Protein AF-A0A7G6ZD72-F1 (afdb_monomer_lite)

Secondary structure (DSSP, 8-state):
--------------------------------GGG--EEEE-SSTTEEEEE-TTTS----TTSPP---TT--HHHHHHHHHHHHTS-HHHHHHHHHHHHHHHHTT-EEEEEEEETTEEEEEEEEEEEETTEEEEEETT-SS-EEEGGGSEEEEEEESSS-HHHHHHHHHHHHTTSPPEES---TTPPBP-SSS----B--EEEEEE----SS---EEEEEEEEEEETTTTEEEEEEE--GGGTT---EEEEEEHHHHHHHEEEETTPPTTSSBHHHHHT--SSHHHHHHHHTT-

Sequence (294 aa):
MTTDNLLHPRIADGTFTDKPQSAPEAELTAASAEDVFVARKGYKNGHHNIHSEQTYPSIVPGERMIIHVGGAPHVNTRIGAAIRLYTEDEKDDARRVLDTIASENGKVTVLVDRINQVEAIEGTASVVGGKTVLFLKGSKTRYYPTEKLKLLGAVSGYGKQDQLAADFQSKAAVVPVTVPATFDGIPEYDDEAGPVDTIAAAYLIDGPDFGNGREPGCMFFATDVQSDSDIVNGYFWAPDDAGLLTSETGSFYMKELERKSGRLRDFAPNSLTFNQSWHLPSDRAAGYRQALGK

Foldseek 3Di:
DDDDDDDDDDDDDDDDDDDDDDDDPPPLPDDDPQRQFAWDDDPDAQKTWTDGCLQPNDDDPPDDDDDDPQGQQASLLLLLQLLVLQDPVQQVVQVVVLVVQQPVQFWKWFWFDDRSTIMIGTFGWHQDPNFTWGHGVVGPPDIHRCVPTSTRHMDTDPPCRRVVSVVSRVSSSLAFRFDQDDCPQAAADDPVVDDQFWFRWKKFFQDDCPDPDGQRQKMWGFRHAHVVQQKTWTKIGAAPVSPPDHIDGDIDRSVNCNNTITIRPQQDTRPDTRVVLVVQHSPRSSSNCVRNVD

pLDDT: mean 78.83, std 20.72, range [26.38, 98.0]

Radius of gyration: 23.64 Å; chains: 1; bounding box: 53×69×79 Å

Structure (mmCIF, N/CA/C/O backbone):
data_AF-A0A7G6ZD72-F1
#
_entry.id   AF-A0A7G6ZD72-F1
#
loop_
_atom_site.group_PDB
_atom_site.id
_atom_site.type_symbol
_atom_site.label_atom_id
_atom_site.label_alt_id
_atom_site.label_comp_id
_atom_site.label_asym_id
_atom_site.label_entity_id
_atom_site.label_seq_id
_atom_site.pdbx_PDB_ins_code
_atom_site.Cartn_x
_atom_site.Cartn_y
_atom_site.Cartn_z
_atom_site.occupancy
_atom_site.B_iso_or_equiv
_atom_site.auth_seq_id
_atom_site.auth_comp_id
_atom_site.auth_asym_id
_atom_site.auth_atom_id
_atom_site.pdbx_PDB_model_num
ATOM 1 N N . MET A 1 1 ? 3.757 -52.750 -35.415 1.00 34.50 1 MET A N 1
ATOM 2 C CA . MET A 1 1 ? 3.890 -52.193 -34.056 1.00 34.50 1 MET A CA 1
ATOM 3 C C . MET A 1 1 ? 4.018 -50.682 -34.194 1.00 34.50 1 MET A C 1
ATOM 5 O O . MET A 1 1 ? 4.950 -50.251 -34.853 1.00 34.50 1 MET A O 1
ATOM 9 N N . THR A 1 2 ? 3.017 -49.965 -33.662 1.00 31.75 2 THR A N 1
ATOM 10 C CA . THR A 1 2 ? 3.022 -48.574 -33.135 1.00 31.75 2 THR A CA 1
ATOM 11 C C . THR A 1 2 ? 3.502 -47.393 -34.008 1.00 31.75 2 THR A C 1
ATOM 13 O O . THR A 1 2 ? 4.696 -47.178 -34.170 1.00 31.75 2 THR A O 1
ATOM 16 N N . THR A 1 3 ? 2.504 -46.671 -34.551 1.00 34.38 3 THR A N 1
ATOM 17 C CA . THR A 1 3 ? 2.165 -45.216 -34.447 1.00 34.38 3 THR A CA 1
ATOM 18 C C . THR A 1 3 ? 3.148 -44.261 -33.717 1.00 34.38 3 THR A C 1
ATOM 20 O O . THR A 1 3 ? 3.825 -44.689 -32.794 1.00 34.38 3 THR A O 1
ATOM 23 N N . ASP A 1 4 ? 3.274 -42.954 -34.015 1.00 30.55 4 ASP A N 1
ATOM 24 C CA . ASP A 1 4 ? 2.234 -41.990 -34.420 1.00 30.55 4 ASP A CA 1
ATOM 25 C C . ASP A 1 4 ? 2.752 -40.682 -35.074 1.00 30.55 4 ASP A C 1
ATOM 27 O O . ASP A 1 4 ? 3.906 -40.285 -34.923 1.00 30.55 4 ASP A O 1
ATOM 31 N N . ASN A 1 5 ? 1.825 -40.027 -35.780 1.00 32.88 5 ASN A N 1
ATOM 32 C CA . ASN A 1 5 ? 1.914 -38.764 -36.524 1.00 32.88 5 ASN A CA 1
ATOM 33 C C . ASN A 1 5 ? 2.060 -37.510 -35.642 1.00 32.88 5 ASN A C 1
ATOM 35 O O . ASN A 1 5 ? 1.492 -37.467 -34.559 1.00 32.88 5 ASN A O 1
ATOM 39 N N . LEU A 1 6 ? 2.614 -36.424 -36.204 1.00 28.83 6 LEU A N 1
ATOM 40 C CA . LEU A 1 6 ? 2.030 -35.074 -36.087 1.00 28.83 6 LEU A CA 1
ATOM 41 C C . LEU A 1 6 ? 2.444 -34.212 -37.295 1.00 28.83 6 LEU A C 1
ATOM 43 O O . LEU A 1 6 ? 3.584 -33.778 -37.440 1.00 28.83 6 LEU A O 1
ATOM 47 N N . LEU A 1 7 ? 1.474 -3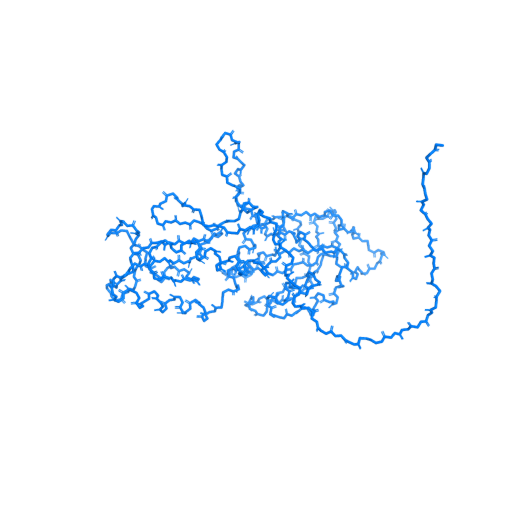4.029 -38.190 1.00 31.36 7 LEU A N 1
ATOM 48 C CA . LEU A 1 7 ? 1.501 -33.179 -39.376 1.00 31.36 7 LEU A CA 1
ATOM 49 C C . LEU A 1 7 ? 1.316 -31.709 -38.979 1.00 31.36 7 LEU A C 1
ATOM 51 O O . LEU A 1 7 ? 0.362 -31.368 -38.282 1.00 31.36 7 LEU A O 1
ATOM 55 N N . HIS A 1 8 ? 2.163 -30.829 -39.509 1.00 35.84 8 HIS A N 1
ATOM 56 C CA . HIS A 1 8 ? 1.804 -29.425 -39.708 1.00 35.84 8 HIS A CA 1
ATOM 57 C C . HIS A 1 8 ? 0.763 -29.302 -40.830 1.00 35.84 8 HIS A C 1
ATOM 59 O O . HIS A 1 8 ? 0.868 -30.011 -41.835 1.00 35.84 8 HIS A O 1
ATOM 65 N N . PRO A 1 9 ? -0.138 -28.312 -40.747 1.00 32.50 9 PRO A N 1
ATOM 66 C CA . PRO A 1 9 ? -0.519 -27.603 -41.963 1.00 32.50 9 PRO A CA 1
ATOM 67 C C . PRO A 1 9 ? -0.503 -26.077 -41.795 1.00 32.50 9 PRO A C 1
ATOM 69 O O . PRO A 1 9 ? -1.020 -25.517 -40.831 1.00 32.50 9 PRO A O 1
ATOM 72 N N . ARG A 1 10 ? 0.076 -25.407 -42.799 1.00 38.69 10 ARG A N 1
ATOM 73 C CA . ARG A 1 10 ? -0.214 -24.008 -43.145 1.00 38.69 10 ARG A CA 1
ATOM 74 C C . ARG A 1 10 ? -1.595 -23.928 -43.806 1.00 38.69 10 ARG A C 1
ATOM 76 O O . ARG A 1 10 ? -1.943 -24.822 -44.572 1.00 38.69 10 ARG A O 1
ATOM 83 N N . ILE A 1 11 ? -2.296 -22.816 -43.604 1.00 36.88 11 ILE A N 1
ATOM 84 C CA . ILE A 1 11 ? -3.437 -22.339 -44.409 1.00 36.88 11 ILE A CA 1
ATOM 85 C C . ILE A 1 11 ? -3.194 -20.813 -44.507 1.00 36.88 11 ILE A C 1
ATOM 87 O O . ILE A 1 11 ? -3.022 -20.184 -43.469 1.00 36.88 11 ILE A O 1
ATOM 91 N N . ALA A 1 12 ? -2.757 -20.215 -45.625 1.00 37.19 12 ALA A N 1
ATOM 92 C CA . ALA A 1 12 ? -3.442 -19.947 -46.897 1.00 37.19 12 ALA A CA 1
ATOM 93 C C . ALA A 1 12 ? -4.751 -19.165 -46.692 1.00 37.19 12 ALA A C 1
ATOM 95 O O . ALA A 1 12 ? -5.726 -19.738 -46.236 1.00 37.19 12 ALA A O 1
ATOM 96 N N . ASP A 1 13 ? -4.719 -17.866 -47.019 1.00 34.78 13 ASP A N 1
ATOM 97 C CA . ASP A 1 13 ? -5.848 -17.008 -47.444 1.00 34.78 13 ASP A CA 1
ATOM 98 C C . ASP A 1 13 ? -5.974 -15.727 -46.599 1.00 34.78 13 ASP A C 1
ATOM 100 O O . ASP A 1 13 ? -6.538 -15.686 -45.508 1.00 34.78 13 ASP A O 1
ATOM 104 N N . GLY A 1 14 ? -5.381 -14.650 -47.124 1.00 40.28 14 GLY A N 1
ATOM 105 C CA . GLY A 1 14 ? -5.344 -13.330 -46.506 1.00 40.28 14 GLY A CA 1
ATOM 106 C C . GLY A 1 14 ? -6.651 -12.555 -46.650 1.00 40.28 14 GLY A C 1
ATOM 107 O O . GLY A 1 14 ? -6.812 -11.792 -47.601 1.00 40.28 14 GLY A O 1
ATOM 108 N N . THR A 1 15 ? -7.524 -12.652 -45.651 1.00 29.64 15 THR A N 1
ATOM 109 C CA . THR A 1 15 ? -8.621 -11.694 -45.443 1.00 29.64 15 THR A CA 1
ATOM 110 C C . THR A 1 15 ? -8.766 -11.336 -43.967 1.00 29.64 15 THR A C 1
ATOM 112 O O . THR A 1 15 ? -8.948 -12.211 -43.125 1.00 29.64 15 THR A O 1
ATOM 115 N N . PHE A 1 16 ? -8.702 -10.034 -43.672 1.00 36.16 16 PHE A N 1
ATOM 116 C CA . PHE A 1 16 ? -9.144 -9.446 -42.408 1.00 36.16 16 PHE A CA 1
ATOM 117 C C . PHE A 1 16 ? -10.672 -9.392 -42.376 1.00 36.16 16 PHE A C 1
ATOM 119 O O . PHE A 1 16 ? -11.283 -8.970 -43.357 1.00 36.16 16 PHE A O 1
ATOM 126 N N . THR A 1 17 ? -11.270 -9.724 -41.231 1.00 26.56 17 THR A N 1
ATOM 127 C CA . THR A 1 17 ? -12.646 -9.329 -40.907 1.00 26.56 17 THR A CA 1
ATOM 128 C C . THR A 1 17 ? -12.761 -8.877 -39.454 1.00 26.56 17 THR A C 1
ATOM 130 O O . THR A 1 17 ? -12.251 -9.520 -38.538 1.00 26.56 17 THR A O 1
ATOM 133 N N . ASP A 1 18 ? -13.432 -7.739 -39.327 1.00 27.89 18 ASP A N 1
ATOM 134 C CA . ASP A 1 18 ? -13.740 -6.873 -38.191 1.00 27.89 18 ASP A CA 1
ATOM 135 C C . ASP A 1 18 ? -14.114 -7.525 -36.840 1.00 27.89 18 ASP A C 1
ATOM 137 O O . ASP A 1 18 ? -14.870 -8.493 -36.760 1.00 27.89 18 ASP A O 1
ATOM 141 N N . LYS A 1 19 ? -13.669 -6.878 -35.745 1.00 33.59 19 LYS A N 1
ATOM 142 C CA . LYS A 1 19 ? -14.366 -6.865 -34.435 1.00 33.59 19 LYS A CA 1
ATOM 143 C C . LYS A 1 19 ? -15.814 -6.385 -34.662 1.00 33.59 19 LYS A C 1
ATOM 145 O O . LYS A 1 19 ? -15.971 -5.482 -35.479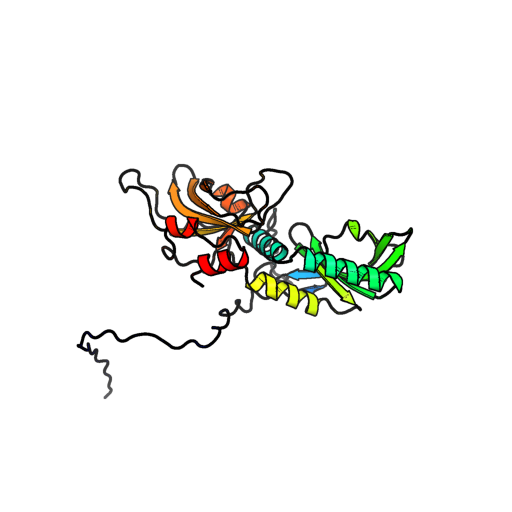 1.00 33.59 19 LYS A O 1
ATOM 150 N N . PRO A 1 20 ? -16.848 -6.812 -33.898 1.00 46.09 20 PRO A N 1
ATOM 151 C CA . PRO A 1 20 ? -16.794 -6.794 -32.428 1.00 46.09 20 PRO A CA 1
ATOM 152 C C . PRO A 1 20 ? -17.679 -7.827 -31.692 1.00 46.09 20 PRO A C 1
ATOM 154 O O . PRO A 1 20 ? -18.770 -8.164 -32.132 1.00 46.09 20 PRO A O 1
ATOM 157 N N . GLN A 1 21 ? -17.289 -8.207 -30.473 1.00 26.38 21 GLN A N 1
ATOM 158 C CA . GLN A 1 21 ? -18.245 -8.350 -29.367 1.00 26.38 21 GLN A CA 1
ATOM 159 C C . GLN A 1 21 ? -17.509 -8.394 -28.026 1.00 26.38 21 GLN A C 1
ATOM 161 O O . GLN A 1 21 ? -16.632 -9.216 -27.785 1.00 26.38 21 GLN A O 1
ATOM 166 N N . SER A 1 22 ? -17.870 -7.445 -27.175 1.00 46.41 22 SER A N 1
ATOM 167 C CA . SER A 1 22 ? -17.582 -7.392 -25.750 1.00 46.41 22 SER A CA 1
ATOM 168 C C . SER A 1 22 ? -18.222 -8.568 -25.008 1.00 46.41 22 SER A C 1
ATOM 170 O O . SER A 1 22 ? -19.439 -8.724 -25.108 1.00 46.41 22 SER A O 1
ATOM 172 N N . ALA A 1 23 ? -17.419 -9.326 -24.252 1.00 28.06 23 ALA A N 1
ATOM 173 C CA . ALA A 1 23 ? -17.714 -9.958 -22.951 1.00 28.06 23 ALA A CA 1
ATOM 174 C C . ALA A 1 23 ? -16.629 -11.012 -22.615 1.00 28.06 23 ALA A C 1
ATOM 176 O O . ALA A 1 23 ? -16.019 -11.541 -23.544 1.00 28.06 23 ALA A O 1
ATOM 177 N N . PRO A 1 24 ? -16.446 -11.419 -21.345 1.00 31.14 24 PRO A N 1
ATOM 178 C CA . PRO A 1 24 ? -16.849 -10.793 -20.086 1.00 31.14 24 PRO A CA 1
ATOM 179 C C . PRO A 1 24 ? -15.639 -10.114 -19.416 1.00 31.14 24 PRO A C 1
ATOM 181 O O . PRO A 1 24 ? -14.527 -10.163 -19.938 1.00 31.14 24 PRO A O 1
ATOM 184 N N . GLU A 1 25 ? -15.852 -9.471 -18.269 1.00 35.66 25 GLU A N 1
ATOM 185 C CA . GLU A 1 25 ? -14.786 -9.155 -17.313 1.00 35.66 25 GLU A CA 1
ATOM 186 C C . GLU A 1 25 ? -13.883 -10.387 -17.159 1.00 35.66 25 GLU A C 1
ATOM 188 O O . GLU A 1 25 ? -14.279 -11.391 -16.568 1.00 35.66 25 GLU A O 1
ATOM 193 N N . ALA A 1 26 ? -12.696 -10.356 -17.767 1.00 30.42 26 ALA A N 1
ATOM 194 C CA . ALA A 1 26 ? -11.697 -11.371 -17.512 1.00 30.42 26 ALA A CA 1
ATOM 195 C C . ALA A 1 26 ? -11.275 -11.171 -16.059 1.00 30.42 26 ALA A C 1
ATOM 197 O O . ALA A 1 26 ? -10.634 -10.172 -15.725 1.00 30.42 26 ALA A O 1
ATOM 198 N N . GLU A 1 27 ? -11.726 -12.093 -15.206 1.00 33.19 27 GLU A N 1
ATOM 199 C CA . GLU A 1 27 ? -11.265 -12.255 -13.837 1.00 33.19 27 GLU A CA 1
ATOM 200 C C . GLU A 1 27 ? -9.765 -11.988 -13.794 1.00 33.19 27 GLU A C 1
ATOM 202 O O . GLU A 1 27 ? -8.982 -12.633 -14.496 1.00 33.19 27 GLU A O 1
ATOM 207 N N . LEU A 1 28 ? -9.401 -10.996 -12.980 1.00 34.78 28 LEU A N 1
ATOM 208 C CA . LEU A 1 28 ? -8.048 -10.729 -12.518 1.00 34.78 28 LEU A CA 1
ATOM 209 C C . LEU A 1 28 ? -7.393 -12.077 -12.216 1.00 34.78 28 LEU A C 1
ATOM 211 O O . LEU A 1 28 ? -7.699 -12.688 -11.194 1.00 34.78 28 LEU A O 1
ATOM 215 N N . THR A 1 29 ? -6.564 -12.582 -13.133 1.00 35.06 29 THR A N 1
ATOM 216 C CA . THR A 1 29 ? -5.993 -13.920 -12.987 1.00 35.06 29 THR A CA 1
ATOM 217 C C . THR A 1 29 ? -5.267 -13.980 -11.657 1.00 35.06 29 THR A C 1
ATOM 219 O O . THR A 1 29 ? -4.388 -13.160 -11.382 1.00 35.06 29 THR A O 1
ATOM 222 N N . ALA A 1 30 ? -5.762 -14.915 -10.851 1.00 37.41 30 ALA A N 1
ATOM 223 C CA . ALA A 1 30 ? -5.624 -15.047 -9.419 1.00 37.41 30 ALA A CA 1
ATOM 224 C C . ALA A 1 30 ? -4.231 -14.703 -8.882 1.00 37.41 30 ALA A C 1
ATOM 226 O O . ALA A 1 30 ? -3.213 -15.196 -9.370 1.00 37.41 30 ALA A O 1
ATOM 227 N N . ALA A 1 31 ? -4.221 -13.925 -7.797 1.00 44.09 31 ALA A N 1
ATOM 228 C CA . ALA A 1 31 ? -3.164 -13.979 -6.796 1.00 44.09 31 ALA A CA 1
ATOM 229 C C . ALA A 1 31 ? -2.738 -15.446 -6.591 1.00 44.09 31 ALA A C 1
ATOM 231 O O . ALA A 1 31 ? -3.601 -16.328 -6.505 1.00 44.09 31 ALA A O 1
ATOM 232 N N . SER A 1 32 ? -1.432 -15.737 -6.534 1.00 49.66 32 SER A N 1
ATOM 233 C CA . SER A 1 32 ? -1.004 -17.079 -6.127 1.00 49.66 32 SER A CA 1
ATOM 234 C C . SER A 1 32 ? -1.629 -17.382 -4.759 1.00 49.66 32 SER A C 1
ATOM 236 O O . SER A 1 32 ? -1.878 -16.466 -3.978 1.00 49.66 32 SER A O 1
ATOM 238 N N . ALA A 1 33 ? -1.918 -18.647 -4.446 1.00 49.12 33 ALA A N 1
ATOM 239 C CA . ALA A 1 33 ? -2.541 -19.009 -3.164 1.00 49.12 33 ALA A CA 1
ATOM 240 C C . ALA A 1 33 ? -1.751 -18.490 -1.935 1.00 49.12 33 ALA A C 1
ATOM 242 O O . ALA A 1 33 ? -2.318 -18.305 -0.862 1.00 49.12 33 ALA A O 1
ATOM 243 N N . GLU A 1 34 ? -0.460 -18.207 -2.120 1.00 50.84 34 GLU A N 1
ATOM 244 C CA . GLU A 1 34 ? 0.482 -17.650 -1.141 1.00 50.84 34 GLU A CA 1
ATOM 245 C C . GLU A 1 34 ? 0.365 -16.121 -0.966 1.00 50.84 34 GLU A C 1
ATOM 247 O O . GLU A 1 34 ? 0.941 -15.545 -0.040 1.00 50.84 34 GLU A O 1
ATOM 252 N N . ASP A 1 35 ? -0.403 -15.457 -1.830 1.00 62.41 35 ASP A N 1
ATOM 253 C CA . ASP A 1 35 ? -0.491 -14.003 -1.938 1.00 62.41 35 ASP A CA 1
ATOM 254 C C . ASP A 1 35 ? -1.823 -13.415 -1.437 1.00 62.41 35 ASP A C 1
ATOM 256 O O . ASP A 1 35 ? -2.242 -12.307 -1.783 1.00 62.41 35 ASP A O 1
ATOM 260 N N . VAL A 1 36 ? -2.505 -14.180 -0.586 1.00 68.31 36 VAL A N 1
ATOM 261 C CA . VAL A 1 36 ? -3.726 -13.756 0.098 1.00 68.31 36 VAL A CA 1
ATOM 262 C C . VAL A 1 36 ? -3.362 -13.151 1.452 1.00 68.31 36 VAL A C 1
ATOM 264 O O . VAL A 1 36 ? -2.799 -13.825 2.315 1.00 68.31 36 VAL A O 1
ATOM 267 N N . PHE A 1 37 ? -3.698 -11.880 1.662 1.00 79.50 37 PHE A N 1
ATOM 268 C CA . PHE A 1 37 ? -3.601 -11.221 2.957 1.00 79.50 37 PHE A CA 1
ATOM 269 C C . PHE A 1 37 ? -4.654 -11.784 3.914 1.00 79.50 37 PHE A C 1
ATOM 271 O O . PHE A 1 37 ? -5.858 -11.716 3.670 1.00 79.50 37 PHE A O 1
ATOM 278 N N . VAL A 1 38 ? -4.188 -12.328 5.035 1.00 79.88 38 VAL A N 1
ATOM 279 C CA . VAL A 1 38 ? -5.022 -12.954 6.062 1.00 79.88 38 VAL A CA 1
ATOM 280 C C . VAL A 1 38 ? -4.778 -12.319 7.425 1.00 79.88 38 VAL A C 1
ATOM 282 O O . VAL A 1 38 ? -3.674 -11.865 7.736 1.00 79.88 38 VAL A O 1
ATOM 285 N N . ALA A 1 39 ? -5.808 -12.313 8.274 1.00 80.75 39 ALA A N 1
ATOM 286 C CA . ALA A 1 39 ? -5.670 -11.881 9.656 1.00 80.75 39 ALA A CA 1
ATOM 287 C C . ALA A 1 39 ? -5.009 -12.978 10.503 1.00 80.75 39 ALA A C 1
ATOM 289 O O . ALA A 1 39 ? -5.536 -14.078 10.678 1.00 80.75 39 ALA A O 1
ATOM 290 N N . ARG A 1 40 ? -3.864 -12.666 11.109 1.00 83.12 40 ARG A N 1
ATOM 291 C CA . ARG A 1 40 ? -3.172 -13.539 12.066 1.00 83.12 40 ARG A CA 1
ATOM 292 C C . ARG A 1 40 ? -3.184 -12.888 13.439 1.00 83.12 40 ARG A C 1
ATOM 294 O O . ARG A 1 40 ? -2.941 -11.693 13.563 1.00 83.12 40 ARG A O 1
ATOM 301 N N . LYS A 1 41 ? -3.466 -13.663 14.491 1.00 80.00 41 LYS A N 1
ATOM 302 C CA . LYS A 1 41 ? -3.411 -13.147 15.869 1.00 80.00 41 LYS A CA 1
ATOM 303 C C . LYS A 1 41 ? -2.012 -12.605 16.163 1.00 80.00 41 LYS A C 1
ATOM 305 O O . LYS A 1 41 ? -1.028 -13.324 16.010 1.00 80.00 41 LYS A O 1
ATOM 310 N N . GLY A 1 42 ? -1.948 -11.357 16.607 1.00 74.19 42 GLY A N 1
ATOM 311 C CA . GLY A 1 42 ? -0.729 -10.743 17.109 1.00 74.19 42 GLY A CA 1
ATOM 312 C C . GLY A 1 42 ? -0.425 -11.165 18.549 1.00 74.19 42 GLY A C 1
ATOM 313 O O . GLY A 1 42 ? -1.171 -11.903 19.192 1.00 74.19 42 GLY A O 1
ATOM 314 N N . TYR A 1 43 ? 0.671 -10.632 19.091 1.00 69.19 43 TYR A N 1
ATOM 315 C CA . TYR A 1 43 ? 1.135 -10.928 20.454 1.00 69.19 43 TYR A CA 1
ATOM 316 C C . TYR A 1 43 ? 0.219 -10.397 21.568 1.00 69.19 43 TYR A C 1
ATOM 318 O O . TYR A 1 43 ? 0.353 -10.792 22.726 1.00 69.19 43 TYR A O 1
ATOM 326 N N . LYS A 1 44 ? -0.682 -9.460 21.253 1.00 75.75 44 LYS A N 1
ATOM 327 C CA . LYS A 1 44 ? -1.579 -8.813 22.217 1.00 75.75 44 LYS A CA 1
ATOM 328 C C . LYS A 1 44 ? -3.024 -9.189 21.925 1.00 75.75 44 LYS A C 1
ATOM 330 O O . LYS A 1 44 ? -3.438 -9.242 20.771 1.00 75.75 44 LYS A O 1
ATOM 335 N N . ASN A 1 45 ? -3.808 -9.376 22.984 1.00 78.88 45 ASN A N 1
ATOM 336 C CA . ASN A 1 45 ? -5.237 -9.656 22.865 1.00 78.88 45 ASN A CA 1
ATOM 337 C C . ASN A 1 45 ? -5.947 -8.577 22.039 1.00 78.88 45 ASN A C 1
ATOM 339 O O . ASN A 1 45 ? -5.816 -7.388 22.324 1.00 78.88 45 ASN A O 1
ATOM 343 N N . GLY A 1 46 ? -6.704 -9.021 21.036 1.00 80.06 46 GLY A N 1
ATOM 344 C CA . GLY A 1 46 ? -7.441 -8.153 20.123 1.00 80.06 46 GLY A CA 1
ATOM 345 C C . GLY A 1 46 ? -6.603 -7.517 19.017 1.00 80.06 46 GLY A C 1
ATOM 346 O O . GLY A 1 46 ? -7.171 -6.813 18.199 1.00 80.06 46 GLY A O 1
ATOM 347 N N . HIS A 1 47 ? -5.289 -7.747 18.952 1.00 88.69 47 HIS A N 1
ATOM 348 C CA . HIS A 1 47 ? -4.491 -7.339 17.797 1.00 88.69 47 HIS A CA 1
ATOM 349 C C . HIS A 1 47 ? -4.394 -8.485 16.803 1.00 88.69 47 HIS A C 1
ATOM 351 O O . HIS A 1 47 ? -4.082 -9.620 17.172 1.00 88.69 47 HIS A O 1
ATOM 357 N N . HIS A 1 48 ? -4.613 -8.162 15.540 1.00 87.06 48 HIS A N 1
ATOM 358 C CA . HIS A 1 48 ? -4.437 -9.064 14.425 1.00 87.06 48 HIS A CA 1
ATOM 359 C C . HIS A 1 48 ? -3.600 -8.357 13.376 1.00 87.06 48 HIS A C 1
ATOM 361 O O . HIS A 1 48 ? -3.953 -7.264 12.947 1.00 87.06 48 HIS A O 1
ATOM 367 N N . ASN A 1 49 ? -2.504 -8.967 12.955 1.00 85.88 49 ASN A N 1
ATOM 368 C CA . ASN A 1 49 ? -1.761 -8.434 11.831 1.00 85.88 49 ASN A CA 1
ATOM 369 C C . ASN A 1 49 ? -2.371 -8.955 10.529 1.00 85.88 49 ASN A C 1
ATOM 371 O O . ASN A 1 49 ? -2.786 -10.116 10.470 1.00 85.88 49 ASN A O 1
ATOM 375 N N . ILE A 1 50 ? -2.404 -8.115 9.500 1.00 82.75 50 ILE A N 1
ATOM 376 C CA . ILE A 1 50 ? -2.867 -8.477 8.162 1.00 82.75 50 ILE A CA 1
ATOM 377 C C . ILE A 1 50 ? -1.636 -8.688 7.277 1.00 82.75 50 ILE A C 1
ATOM 379 O O . ILE A 1 50 ? -0.922 -7.736 6.964 1.00 82.75 50 ILE A O 1
ATOM 383 N N . HIS A 1 51 ? -1.362 -9.938 6.899 1.00 78.25 51 HIS A N 1
ATOM 384 C CA . HIS A 1 51 ? -0.174 -10.310 6.120 1.00 78.25 51 HIS A CA 1
ATOM 385 C C . HIS A 1 51 ? -0.494 -11.429 5.120 1.00 78.25 51 HIS A C 1
ATOM 387 O O . HIS A 1 51 ? -1.330 -12.279 5.425 1.00 78.25 51 HIS A O 1
ATOM 393 N N . SER A 1 52 ? 0.182 -11.464 3.966 1.00 69.12 52 SER A N 1
ATOM 394 C CA . SER A 1 52 ? 0.204 -12.648 3.087 1.00 69.12 52 SER A CA 1
ATOM 395 C C . SER A 1 52 ? 1.412 -13.540 3.386 1.00 69.12 52 SER A C 1
ATOM 397 O O . SER A 1 52 ? 2.407 -13.061 3.932 1.00 69.12 52 SER A O 1
ATOM 399 N N . GLU A 1 53 ? 1.341 -14.833 3.060 1.00 61.31 53 GLU A N 1
ATOM 400 C CA . GLU A 1 53 ? 2.428 -15.792 3.337 1.00 61.31 53 GLU A CA 1
ATOM 401 C C . GLU A 1 53 ? 3.678 -15.515 2.496 1.00 61.31 53 GLU A C 1
ATOM 403 O O . GLU A 1 53 ? 4.794 -15.711 2.970 1.00 61.31 53 GLU A O 1
ATOM 408 N N . GLN A 1 54 ? 3.498 -14.949 1.303 1.00 57.78 54 GLN A N 1
ATOM 409 C CA . GLN A 1 54 ? 4.584 -14.415 0.483 1.00 57.78 54 GLN A CA 1
ATOM 410 C C . GLN A 1 54 ? 5.261 -13.190 1.133 1.00 57.78 54 GLN A C 1
ATOM 412 O O . GLN A 1 54 ? 6.433 -12.914 0.890 1.00 57.78 54 GLN A O 1
ATOM 417 N N . THR A 1 55 ? 4.522 -12.456 1.967 1.00 54.00 55 THR A N 1
ATOM 418 C CA . THR A 1 55 ? 4.920 -11.158 2.528 1.00 54.00 55 THR A CA 1
ATOM 419 C C . THR A 1 55 ? 5.518 -11.291 3.935 1.00 54.00 55 THR A C 1
ATOM 421 O O . THR A 1 55 ? 6.478 -10.606 4.282 1.00 54.00 55 THR A O 1
ATOM 424 N N . TYR A 1 56 ? 4.976 -12.204 4.741 1.00 59.97 56 TYR A N 1
ATOM 425 C CA . TYR A 1 56 ? 5.503 -12.630 6.036 1.00 59.97 56 TYR A CA 1
ATOM 426 C C . TYR A 1 56 ? 5.240 -14.133 6.185 1.00 59.97 56 TYR A C 1
ATOM 428 O O . TYR A 1 56 ? 4.153 -14.508 6.642 1.00 59.97 56 TYR A O 1
ATOM 436 N N . PRO A 1 57 ? 6.190 -15.007 5.807 1.00 51.66 57 PRO A N 1
ATOM 437 C CA . PRO A 1 57 ? 5.991 -16.440 5.946 1.00 51.66 57 PRO A CA 1
ATOM 438 C C . PRO A 1 57 ? 5.699 -16.787 7.407 1.00 51.66 57 PRO A C 1
ATOM 440 O O . PRO A 1 57 ? 6.334 -16.281 8.340 1.00 51.66 57 PRO A O 1
ATOM 443 N N . SER A 1 58 ? 4.685 -17.629 7.605 1.00 46.06 58 SER A N 1
ATOM 444 C CA . SER A 1 58 ? 4.296 -18.114 8.926 1.00 46.06 58 SER A CA 1
ATOM 445 C C . SER A 1 58 ? 5.498 -18.773 9.609 1.00 46.06 58 SER A C 1
ATOM 447 O O . SER A 1 58 ? 6.219 -19.549 8.990 1.00 46.06 58 SER A O 1
ATOM 449 N N . ILE A 1 59 ? 5.704 -18.498 10.901 1.00 49.06 59 ILE A N 1
ATOM 450 C CA . ILE A 1 59 ? 6.753 -19.162 11.686 1.00 49.06 59 ILE A CA 1
ATOM 451 C C . ILE A 1 59 ? 6.424 -20.658 11.754 1.00 49.06 59 ILE A C 1
ATOM 453 O O . ILE A 1 59 ? 5.518 -21.059 12.489 1.00 49.06 59 ILE A O 1
ATOM 457 N N . VAL A 1 60 ? 7.163 -21.485 11.015 1.00 47.34 60 VAL A N 1
ATOM 458 C CA . VAL A 1 60 ? 7.118 -22.942 11.159 1.00 47.34 60 VAL A CA 1
ATOM 459 C C . VAL A 1 60 ? 7.944 -23.320 12.396 1.00 47.34 60 VAL A C 1
ATOM 461 O O . VAL A 1 60 ? 9.125 -22.964 12.478 1.00 47.34 60 VAL A O 1
ATOM 464 N N . PRO A 1 61 ? 7.371 -24.017 13.397 1.00 40.59 61 PRO A N 1
ATOM 465 C CA . PRO A 1 61 ? 8.130 -24.458 14.562 1.00 40.59 61 PRO A CA 1
ATOM 466 C C . PRO A 1 61 ? 9.304 -25.357 14.144 1.00 40.59 61 PRO A C 1
ATOM 468 O O . PRO A 1 61 ? 9.094 -26.453 13.634 1.00 40.59 61 PRO A O 1
ATOM 471 N N . GLY A 1 62 ? 10.537 -24.900 14.383 1.00 45.44 62 GLY A N 1
ATOM 472 C CA . GLY A 1 62 ? 11.766 -25.649 14.085 1.00 45.44 62 GLY A CA 1
ATOM 473 C C . GLY A 1 62 ? 12.599 -25.112 12.917 1.00 45.44 62 GLY A C 1
ATOM 474 O O . GLY A 1 62 ? 13.740 -25.544 12.760 1.00 45.44 62 GLY A O 1
ATOM 475 N N . GLU A 1 63 ? 12.098 -24.145 12.144 1.00 41.59 63 GLU A N 1
ATOM 476 C CA . GLU A 1 63 ? 12.874 -23.516 11.070 1.00 41.59 63 GLU A CA 1
ATOM 477 C C . GLU A 1 63 ? 13.682 -22.303 11.555 1.00 41.59 63 GLU A C 1
ATOM 479 O O . GLU A 1 63 ? 13.275 -21.551 12.447 1.00 41.59 63 GLU A O 1
ATOM 484 N N . ARG A 1 64 ? 14.875 -22.117 10.972 1.00 38.38 64 ARG A N 1
ATOM 485 C CA . ARG A 1 64 ? 15.735 -20.958 11.248 1.00 38.38 64 ARG A CA 1
ATOM 486 C C . ARG A 1 64 ? 15.060 -19.693 10.722 1.00 38.38 64 ARG A C 1
ATOM 488 O O . ARG A 1 64 ? 14.875 -19.535 9.523 1.00 38.38 64 ARG A O 1
ATOM 495 N N . MET A 1 65 ? 14.764 -18.770 11.632 1.00 40.38 65 MET A N 1
ATOM 496 C CA . MET A 1 65 ? 14.241 -17.449 11.300 1.00 40.38 65 MET A CA 1
ATOM 497 C C . MET A 1 65 ? 15.293 -16.640 10.531 1.00 40.38 65 MET A C 1
ATOM 499 O O . MET A 1 65 ? 16.357 -16.332 11.072 1.00 40.38 65 MET A O 1
ATOM 503 N N . ILE A 1 66 ? 14.983 -16.258 9.292 1.00 44.09 66 ILE A N 1
ATOM 504 C CA . ILE A 1 66 ? 15.731 -15.217 8.586 1.00 44.09 66 ILE A CA 1
ATOM 505 C C . ILE A 1 66 ? 15.117 -13.880 8.997 1.00 44.09 66 ILE A C 1
ATOM 507 O O . ILE A 1 66 ? 14.031 -13.506 8.563 1.00 44.09 66 ILE A O 1
ATOM 511 N N . ILE A 1 67 ? 15.796 -13.173 9.899 1.00 38.38 67 ILE A N 1
ATOM 512 C CA . ILE A 1 67 ? 15.419 -11.810 10.268 1.00 38.38 67 ILE A CA 1
ATOM 513 C C . ILE A 1 67 ? 16.012 -10.877 9.216 1.00 38.38 67 ILE A C 1
ATOM 515 O O . ILE A 1 67 ? 17.223 -10.664 9.180 1.00 38.38 67 ILE A O 1
ATOM 519 N N . HIS A 1 68 ? 15.158 -10.288 8.384 1.00 39.12 68 HIS A N 1
ATOM 520 C CA . HIS A 1 68 ? 15.560 -9.179 7.527 1.00 39.12 68 HIS A CA 1
ATOM 521 C C . HIS A 1 68 ? 15.703 -7.918 8.387 1.00 39.12 68 HIS A C 1
ATOM 523 O O . HIS A 1 68 ? 14.716 -7.287 8.774 1.00 39.12 68 HIS A O 1
ATOM 529 N N . VAL A 1 69 ? 16.942 -7.556 8.728 1.00 32.16 69 VAL A N 1
ATOM 530 C CA . VAL A 1 69 ? 17.238 -6.287 9.405 1.00 32.16 69 VAL A CA 1
ATOM 531 C C . VAL A 1 69 ? 16.900 -5.149 8.436 1.00 32.16 69 VAL A C 1
ATOM 533 O O . VAL A 1 69 ? 17.570 -4.983 7.425 1.00 32.16 69 VAL A O 1
ATOM 536 N N . GLY A 1 70 ? 15.836 -4.395 8.730 1.00 47.47 70 GLY A N 1
ATOM 537 C CA . GLY A 1 70 ? 15.293 -3.350 7.846 1.00 47.47 70 GLY A CA 1
ATOM 538 C C . GLY A 1 70 ? 13.936 -3.680 7.208 1.00 47.47 70 GLY A C 1
ATOM 539 O O . GLY A 1 70 ? 13.334 -2.804 6.592 1.00 47.47 70 GLY A O 1
ATOM 540 N N . GLY A 1 71 ? 13.411 -4.895 7.415 1.00 63.91 71 GLY A N 1
ATOM 541 C CA . GLY A 1 71 ? 12.184 -5.374 6.769 1.00 63.91 71 GLY A CA 1
ATOM 542 C C . GLY A 1 71 ? 12.423 -5.861 5.337 1.00 63.91 71 GLY A C 1
ATOM 543 O O . GLY A 1 71 ? 13.561 -5.937 4.883 1.00 63.91 71 GLY A O 1
ATOM 544 N N . ALA A 1 72 ? 11.347 -6.213 4.634 1.00 77.12 72 ALA A N 1
ATOM 545 C CA . ALA A 1 72 ? 11.373 -6.610 3.229 1.00 77.12 72 ALA A CA 1
ATOM 546 C C . ALA A 1 72 ? 10.858 -5.431 2.372 1.00 77.12 72 ALA A C 1
ATOM 548 O O . ALA A 1 72 ? 9.662 -5.147 2.412 1.00 77.12 72 ALA A O 1
ATOM 549 N N . PRO A 1 73 ? 11.720 -4.701 1.633 1.00 80.19 73 PRO A N 1
ATOM 550 C CA . PRO A 1 73 ? 11.311 -3.491 0.912 1.00 80.19 73 PRO A CA 1
ATOM 551 C C . PRO A 1 73 ? 10.178 -3.733 -0.085 1.00 80.19 73 PRO A C 1
ATOM 553 O O . PRO A 1 73 ? 9.139 -3.097 0.024 1.00 80.19 73 PRO A O 1
ATOM 556 N N . HIS A 1 74 ? 10.321 -4.739 -0.950 1.00 81.88 74 HIS A N 1
ATOM 557 C CA . HIS A 1 74 ? 9.286 -5.170 -1.896 1.00 81.88 74 HIS A CA 1
ATOM 558 C C . HIS A 1 74 ? 7.909 -5.366 -1.234 1.00 81.88 74 HIS A C 1
ATOM 560 O O . HIS A 1 74 ? 6.897 -4.856 -1.707 1.00 81.88 74 HIS A O 1
ATOM 566 N N . VAL A 1 75 ? 7.887 -6.019 -0.075 1.00 80.31 75 VAL A N 1
ATOM 567 C CA . VAL A 1 75 ? 6.696 -6.215 0.760 1.00 80.31 75 VAL A CA 1
ATOM 568 C C . VAL A 1 75 ? 6.122 -4.896 1.272 1.00 80.31 75 VAL A C 1
ATOM 570 O O . VAL A 1 75 ? 4.930 -4.624 1.106 1.00 80.31 75 VAL A O 1
ATOM 573 N N . ASN A 1 76 ? 6.963 -4.069 1.891 1.00 81.25 76 ASN A N 1
ATOM 574 C CA . ASN A 1 76 ? 6.544 -2.813 2.503 1.00 81.25 76 ASN A CA 1
ATOM 575 C C . ASN A 1 76 ? 5.977 -1.854 1.457 1.00 81.25 76 ASN A C 1
ATOM 577 O O . ASN A 1 76 ? 4.949 -1.222 1.701 1.00 81.25 76 ASN A O 1
ATOM 581 N N . THR A 1 77 ? 6.614 -1.778 0.289 1.00 83.12 77 THR A N 1
ATOM 582 C CA . THR A 1 77 ? 6.184 -0.912 -0.803 1.00 83.12 77 THR A CA 1
ATOM 583 C C . THR A 1 77 ? 4.816 -1.327 -1.325 1.00 83.12 77 THR A C 1
ATOM 585 O O . THR A 1 77 ? 3.955 -0.471 -1.528 1.00 83.12 77 THR A O 1
ATOM 588 N N . ARG A 1 78 ? 4.563 -2.633 -1.476 1.00 86.50 78 ARG A N 1
ATOM 589 C CA . ARG A 1 78 ? 3.251 -3.124 -1.903 1.00 86.50 78 ARG A CA 1
ATOM 590 C C . ARG A 1 78 ? 2.161 -2.857 -0.868 1.00 86.50 78 ARG A C 1
ATOM 592 O O . ARG A 1 78 ? 1.088 -2.381 -1.233 1.00 86.50 78 ARG A O 1
ATOM 599 N N . ILE A 1 79 ? 2.431 -3.118 0.415 1.00 86.12 79 ILE A N 1
ATOM 600 C CA . ILE A 1 79 ? 1.498 -2.787 1.505 1.00 86.12 79 ILE A CA 1
ATOM 601 C C . ILE A 1 79 ? 1.199 -1.285 1.495 1.00 86.12 79 ILE A C 1
ATOM 603 O O . ILE A 1 79 ? 0.037 -0.887 1.531 1.00 86.12 79 ILE A O 1
ATOM 607 N N . GLY A 1 80 ? 2.235 -0.450 1.398 1.00 86.50 80 GLY A N 1
ATOM 608 C CA . GLY A 1 80 ? 2.096 0.998 1.319 1.00 86.50 80 GLY A CA 1
ATOM 609 C C . GLY A 1 80 ? 1.248 1.434 0.125 1.00 86.50 80 GLY A C 1
ATOM 610 O O . GLY A 1 80 ? 0.341 2.245 0.286 1.00 86.50 80 GLY A O 1
ATOM 611 N N . ALA A 1 81 ? 1.489 0.864 -1.055 1.00 88.25 81 ALA A N 1
ATOM 612 C CA . ALA A 1 81 ? 0.717 1.155 -2.257 1.00 88.25 81 ALA A CA 1
ATOM 613 C C . ALA A 1 81 ? -0.759 0.750 -2.104 1.00 88.25 81 ALA A C 1
ATOM 615 O O . ALA A 1 81 ? -1.638 1.513 -2.499 1.00 88.25 81 ALA A O 1
ATOM 616 N N . ALA A 1 82 ? -1.043 -0.388 -1.462 1.00 89.94 82 ALA A N 1
ATOM 617 C CA . ALA A 1 82 ? -2.408 -0.835 -1.183 1.00 89.94 82 ALA A CA 1
ATOM 618 C C . ALA A 1 82 ? -3.129 0.087 -0.187 1.00 89.94 82 ALA A C 1
ATOM 620 O O . ALA A 1 82 ? -4.288 0.433 -0.397 1.00 89.94 82 ALA A O 1
ATOM 621 N N . ILE A 1 83 ? -2.435 0.553 0.859 1.00 90.06 83 ILE A N 1
ATOM 622 C CA . ILE A 1 83 ? -2.969 1.535 1.820 1.00 90.06 83 ILE A CA 1
ATOM 623 C C . ILE A 1 83 ? -3.404 2.824 1.110 1.00 90.06 83 ILE A C 1
ATOM 625 O O . ILE A 1 83 ? -4.394 3.442 1.495 1.00 90.06 83 ILE A O 1
ATOM 629 N N . ARG A 1 84 ? -2.686 3.241 0.065 1.00 89.06 84 ARG A N 1
ATOM 630 C CA . ARG A 1 84 ? -3.017 4.455 -0.693 1.00 89.06 84 ARG A CA 1
ATOM 631 C C . ARG A 1 84 ? -4.232 4.310 -1.608 1.00 89.06 84 ARG A C 1
ATOM 633 O O . ARG A 1 84 ? -4.775 5.325 -2.011 1.00 89.06 84 ARG A O 1
ATOM 640 N N . LEU A 1 85 ? -4.701 3.090 -1.870 1.00 90.38 85 LEU A N 1
ATOM 641 C CA . LEU A 1 85 ? -5.968 2.856 -2.573 1.00 90.38 85 LEU A CA 1
ATOM 642 C C . LEU A 1 85 ? -7.203 3.044 -1.672 1.00 90.38 85 LEU A C 1
ATOM 644 O O . LEU A 1 85 ? -8.332 2.919 -2.153 1.00 90.38 85 LEU A O 1
ATOM 648 N N . TYR A 1 86 ? -7.007 3.320 -0.379 1.00 91.75 86 TYR A N 1
ATOM 649 C CA . TYR A 1 86 ? -8.065 3.837 0.484 1.00 91.75 86 TYR A CA 1
ATOM 650 C C . TYR A 1 86 ? -8.207 5.342 0.268 1.00 91.75 86 TYR A C 1
ATOM 652 O O . TYR A 1 86 ? -7.273 6.103 0.560 1.00 91.75 86 TYR A O 1
ATOM 660 N N . THR A 1 87 ? -9.375 5.762 -0.208 1.00 91.06 87 THR A N 1
ATOM 661 C CA . THR A 1 87 ? -9.695 7.177 -0.414 1.00 91.06 87 THR A CA 1
ATOM 662 C C . THR A 1 87 ? -9.837 7.902 0.924 1.00 91.06 87 THR A C 1
ATOM 664 O O . THR A 1 87 ? -10.021 7.281 1.974 1.00 91.06 87 THR A O 1
ATOM 667 N N . GLU A 1 88 ? -9.742 9.232 0.914 1.00 90.38 88 GLU A N 1
ATOM 668 C CA . GLU A 1 88 ? -10.009 10.014 2.128 1.00 90.38 88 GLU A CA 1
ATOM 669 C C . GLU A 1 88 ? -11.469 9.859 2.586 1.00 90.38 88 GLU A C 1
ATOM 671 O O . GLU A 1 88 ? -11.704 9.708 3.781 1.00 90.38 88 GLU A O 1
ATOM 676 N N . ASP A 1 89 ? -12.423 9.740 1.654 1.00 94.19 89 ASP A N 1
ATOM 677 C CA . ASP A 1 89 ? -13.834 9.470 1.970 1.00 94.19 89 ASP A CA 1
ATOM 678 C C . ASP A 1 89 ? -14.015 8.142 2.727 1.00 94.19 89 ASP A C 1
ATOM 680 O O . ASP A 1 89 ? -14.732 8.087 3.724 1.00 94.19 89 ASP A O 1
ATOM 684 N N . GLU A 1 90 ? -13.325 7.070 2.314 1.00 94.44 90 GLU A N 1
ATOM 685 C CA . GLU A 1 90 ? -13.370 5.773 3.008 1.00 94.44 90 GLU A CA 1
ATOM 686 C C . GLU A 1 90 ? -12.797 5.869 4.434 1.00 94.44 90 GLU A C 1
ATOM 688 O O . GLU A 1 90 ? -13.332 5.278 5.380 1.00 94.44 90 GLU A O 1
ATOM 693 N N . LYS A 1 91 ? -11.723 6.646 4.618 1.00 94.50 91 LYS A N 1
ATOM 694 C CA . LYS A 1 91 ? -11.102 6.870 5.935 1.00 94.50 91 LYS A CA 1
ATOM 695 C C . LYS A 1 91 ? -11.994 7.718 6.841 1.00 94.50 91 LYS A C 1
ATOM 697 O O . LYS A 1 91 ? -12.100 7.432 8.039 1.00 94.50 91 LYS A O 1
ATOM 702 N N . ASP A 1 92 ? -12.658 8.723 6.282 1.00 95.31 92 ASP A N 1
ATOM 703 C CA . ASP A 1 92 ? -13.619 9.570 6.985 1.00 95.31 92 ASP A CA 1
ATOM 704 C C . ASP A 1 92 ? -14.889 8.796 7.354 1.00 95.31 92 ASP A C 1
ATOM 706 O O . ASP A 1 92 ? -15.410 8.941 8.465 1.00 95.31 92 ASP A O 1
ATOM 710 N N . ASP A 1 93 ? -15.355 7.903 6.484 1.00 96.44 93 ASP A N 1
ATOM 711 C CA . ASP A 1 93 ? -16.444 6.973 6.779 1.00 96.44 93 ASP A CA 1
ATOM 712 C C . ASP A 1 93 ? -16.071 6.035 7.932 1.00 96.44 93 ASP A C 1
ATOM 714 O O . ASP A 1 93 ? -16.832 5.900 8.896 1.00 96.44 93 ASP A O 1
ATOM 718 N N . ALA A 1 94 ? -14.869 5.451 7.903 1.00 96.62 94 ALA A N 1
ATOM 719 C CA . ALA A 1 94 ? -14.359 4.629 8.997 1.00 96.62 94 ALA A CA 1
ATOM 720 C C . ALA A 1 94 ? -14.296 5.410 10.321 1.00 96.62 94 ALA A C 1
ATOM 722 O O . ALA A 1 94 ? -14.657 4.882 11.380 1.00 96.62 94 ALA A O 1
ATOM 723 N N . ARG A 1 95 ? -13.882 6.683 10.274 1.00 96.38 95 ARG A N 1
ATOM 724 C CA . ARG A 1 95 ? -13.877 7.580 11.436 1.00 96.38 95 ARG A CA 1
ATOM 725 C C . ARG A 1 95 ? -15.287 7.808 11.972 1.00 96.38 95 ARG A C 1
ATOM 727 O O . ARG A 1 95 ? -15.514 7.633 13.167 1.00 96.38 95 ARG A O 1
ATOM 734 N N . ARG A 1 96 ? -16.241 8.126 11.097 1.00 95.75 96 ARG A N 1
ATOM 735 C CA . ARG A 1 96 ? -17.640 8.384 11.460 1.00 95.75 96 ARG A CA 1
ATOM 736 C C . ARG A 1 96 ? -18.308 7.157 12.072 1.00 95.75 96 ARG A C 1
ATOM 738 O O . ARG A 1 96 ? -19.038 7.278 13.057 1.00 95.75 96 ARG A O 1
ATOM 745 N N . VAL A 1 97 ? -18.036 5.970 11.528 1.00 96.38 97 VAL A N 1
ATOM 746 C CA . VAL A 1 97 ? -18.498 4.696 12.097 1.00 96.38 97 VAL A CA 1
ATOM 747 C C . VAL A 1 97 ? -17.921 4.504 13.498 1.00 96.38 97 VAL A C 1
ATOM 749 O O . VAL A 1 97 ? -18.661 4.179 14.427 1.00 96.38 97 VAL A O 1
ATOM 752 N N . LEU A 1 98 ? -16.621 4.749 13.680 1.00 96.81 98 LEU A N 1
ATOM 753 C CA . LEU A 1 98 ? -15.976 4.631 14.984 1.00 96.81 98 LEU A CA 1
ATOM 754 C C . LEU A 1 98 ? -16.557 5.606 16.016 1.00 96.81 98 LEU A C 1
ATOM 756 O O . LEU A 1 98 ? -16.837 5.188 17.138 1.00 96.81 98 LEU A O 1
ATOM 760 N N . ASP A 1 99 ? -16.772 6.867 15.645 1.00 96.31 99 ASP A N 1
ATOM 761 C CA . ASP A 1 99 ? -17.354 7.887 16.523 1.00 96.31 99 ASP A CA 1
ATOM 762 C C . ASP A 1 99 ? -18.805 7.555 16.900 1.00 96.31 99 ASP A C 1
ATOM 764 O O . ASP A 1 99 ? -19.198 7.688 18.062 1.00 96.31 99 ASP A O 1
ATOM 768 N N . THR A 1 100 ? -19.580 7.030 15.946 1.00 96.62 100 THR A N 1
ATOM 769 C CA . THR A 1 100 ? -20.941 6.532 16.200 1.00 96.62 100 THR A CA 1
ATOM 770 C C . THR A 1 100 ? -20.920 5.430 17.259 1.00 96.62 100 THR A C 1
ATOM 772 O O . THR A 1 100 ? -21.611 5.528 18.272 1.00 96.62 100 THR A O 1
ATOM 775 N N . ILE A 1 101 ? -20.062 4.419 17.089 1.00 97.06 101 ILE A N 1
ATOM 776 C CA . ILE A 1 101 ? -19.924 3.310 18.047 1.00 97.06 101 ILE A CA 1
ATOM 777 C C . ILE A 1 101 ? -19.405 3.810 19.405 1.00 97.06 101 ILE A C 1
ATOM 779 O O . ILE A 1 101 ? -19.814 3.310 20.456 1.00 97.06 101 ILE A O 1
ATOM 783 N N . ALA A 1 102 ? -18.518 4.808 19.409 1.00 96.69 102 ALA A N 1
ATOM 784 C CA . ALA A 1 102 ? -17.968 5.388 20.627 1.00 96.69 102 ALA A CA 1
ATOM 785 C C . ALA A 1 102 ? -19.029 6.078 21.489 1.00 96.69 102 ALA A C 1
ATOM 787 O O . ALA A 1 102 ? -18.950 5.998 22.717 1.00 96.69 102 ALA A O 1
ATOM 788 N N . SER A 1 103 ? -20.032 6.708 20.864 1.00 94.31 103 SER A N 1
ATOM 789 C CA . SER A 1 103 ? -21.143 7.360 21.571 1.00 94.31 103 SER A CA 1
ATOM 790 C C . SER A 1 103 ? -21.956 6.385 22.436 1.00 94.31 103 SER A C 1
ATOM 792 O O . SER A 1 103 ? -22.479 6.763 23.484 1.00 94.31 103 SER A O 1
ATOM 794 N N . GLU A 1 104 ? -21.971 5.105 22.058 1.00 94.44 104 GLU A N 1
ATOM 795 C CA . GLU A 1 104 ? -22.680 4.030 22.758 1.00 94.44 104 GLU A CA 1
ATOM 796 C C . GLU A 1 104 ? -21.764 3.189 23.661 1.00 94.44 104 GLU A C 1
ATOM 798 O O . GLU A 1 104 ? -22.209 2.222 24.278 1.00 94.44 104 GLU A O 1
ATOM 803 N N . ASN A 1 105 ? -20.477 3.536 23.765 1.00 93.81 105 ASN A N 1
ATOM 804 C CA . ASN A 1 105 ? -19.452 2.698 24.397 1.00 93.81 105 ASN A CA 1
ATOM 805 C C . ASN A 1 105 ? -19.381 1.279 23.790 1.00 93.81 105 ASN A C 1
ATOM 807 O O . ASN A 1 105 ? -19.239 0.276 24.501 1.00 93.81 105 ASN A O 1
ATOM 811 N N . GLY A 1 106 ? -19.534 1.190 22.468 1.00 95.94 106 GLY A N 1
ATOM 812 C CA . GLY A 1 106 ? -19.677 -0.064 21.743 1.00 95.94 106 GLY A CA 1
ATOM 813 C C . GLY A 1 106 ? -18.359 -0.783 21.445 1.00 95.94 106 GLY A C 1
ATOM 814 O O . GLY A 1 106 ? -17.259 -0.229 21.485 1.00 95.94 106 GLY A O 1
ATOM 815 N N . LYS A 1 107 ? -18.474 -2.072 21.120 1.00 98.00 107 LYS A N 1
ATOM 816 C CA . LYS A 1 107 ? -17.353 -2.894 20.643 1.00 98.00 107 LYS A CA 1
ATOM 817 C C . LYS A 1 107 ? -17.114 -2.614 19.164 1.00 98.00 107 LYS A C 1
ATOM 819 O O . LYS A 1 107 ? -18.072 -2.501 18.406 1.00 98.00 107 LYS A O 1
ATOM 824 N N . VAL A 1 108 ? -15.857 -2.583 18.749 1.00 97.81 108 VAL A N 1
ATOM 825 C CA . VAL A 1 108 ? -15.450 -2.317 17.368 1.00 97.81 108 VAL A CA 1
ATOM 826 C C . VAL A 1 108 ? -14.211 -3.134 17.015 1.00 97.81 108 VAL A C 1
ATOM 828 O O . VAL A 1 108 ? -13.395 -3.463 17.882 1.00 97.81 108 VAL A O 1
ATOM 831 N N . THR A 1 109 ? -14.056 -3.428 15.733 1.00 98.00 109 THR A N 1
ATOM 832 C CA . THR A 1 109 ? -12.791 -3.841 15.132 1.00 98.00 109 THR A CA 1
ATOM 833 C C . THR A 1 109 ? -12.401 -2.780 14.109 1.00 98.00 109 THR A C 1
ATOM 835 O O . THR A 1 109 ? -13.209 -2.439 13.247 1.00 98.00 109 THR A O 1
ATOM 838 N N . VAL A 1 110 ? -11.192 -2.234 14.212 1.00 97.31 110 VAL A N 1
ATOM 839 C CA . VAL A 1 110 ? -10.685 -1.202 13.294 1.00 97.31 110 VAL A CA 1
ATOM 840 C C . VAL A 1 110 ? -9.493 -1.713 12.503 1.00 97.31 110 VAL A C 1
ATOM 842 O O . VAL A 1 110 ? -8.672 -2.428 13.064 1.00 97.31 110 VAL A O 1
ATOM 845 N N . LEU A 1 111 ? -9.377 -1.325 11.237 1.00 97.12 111 LEU A N 1
ATOM 846 C CA . LEU A 1 111 ? -8.197 -1.536 10.402 1.00 97.12 111 LEU A CA 1
ATOM 847 C C . LEU A 1 111 ? -7.330 -0.278 10.459 1.00 97.12 111 LEU A C 1
ATOM 849 O O . LEU A 1 111 ? -7.840 0.831 10.279 1.00 97.12 111 LEU A O 1
ATOM 853 N N . VAL A 1 112 ? -6.037 -0.433 10.732 1.00 94.50 112 VAL A N 1
ATOM 854 C CA . VAL A 1 112 ? -5.099 0.683 10.882 1.00 94.50 112 VAL A CA 1
ATOM 855 C C . VAL A 1 112 ? -3.838 0.500 10.046 1.00 94.50 112 VAL A C 1
ATOM 857 O O . VAL A 1 112 ? -3.250 -0.581 10.022 1.00 94.50 112 VAL A O 1
ATOM 860 N N . ASP A 1 113 ? -3.389 1.600 9.443 1.00 90.88 113 ASP A N 1
ATOM 861 C CA . ASP A 1 113 ? -2.024 1.758 8.937 1.00 90.88 113 ASP A CA 1
ATOM 862 C C . ASP A 1 113 ? -1.068 1.967 10.124 1.00 90.88 113 ASP A C 1
ATOM 864 O O . ASP A 1 113 ? -1.217 2.875 10.957 1.00 90.88 113 ASP A O 1
ATOM 868 N N . ARG A 1 114 ? -0.062 1.102 10.198 1.00 82.38 114 ARG A N 1
ATOM 869 C CA . ARG A 1 114 ? 1.102 1.217 11.067 1.00 82.38 114 ARG A CA 1
ATOM 870 C C . ARG A 1 114 ? 2.343 1.217 10.178 1.00 82.38 114 ARG A C 1
ATOM 872 O O . ARG A 1 114 ? 2.351 0.676 9.083 1.00 82.38 114 ARG A O 1
ATOM 879 N N . ILE A 1 115 ? 3.432 1.803 10.669 1.00 71.38 115 ILE A N 1
ATOM 880 C CA . ILE A 1 115 ? 4.686 1.871 9.907 1.00 71.38 115 ILE A CA 1
ATOM 881 C C . ILE A 1 115 ? 5.073 0.461 9.429 1.00 71.38 115 ILE A C 1
ATOM 883 O O . ILE A 1 115 ? 5.368 -0.401 10.255 1.00 71.38 115 ILE A O 1
ATOM 887 N N . ASN A 1 116 ? 5.075 0.263 8.107 1.00 65.69 116 ASN A N 1
ATOM 888 C CA . ASN A 1 116 ? 5.383 -0.993 7.414 1.00 65.69 116 ASN A CA 1
ATOM 889 C C . ASN A 1 116 ? 4.431 -2.175 7.702 1.00 65.69 116 ASN A C 1
ATOM 891 O O . ASN A 1 116 ? 4.805 -3.317 7.454 1.00 65.69 116 ASN A O 1
ATOM 895 N N . GLN A 1 117 ? 3.229 -1.953 8.241 1.00 81.38 117 GLN A N 1
ATOM 896 C CA . GLN A 1 117 ? 2.288 -3.041 8.520 1.00 81.38 117 GLN A CA 1
ATOM 897 C C . GLN A 1 117 ? 0.835 -2.564 8.580 1.00 81.38 117 GLN A C 1
ATOM 899 O O . GLN A 1 117 ? 0.544 -1.408 8.875 1.00 81.38 117 GLN A O 1
ATOM 904 N N . VAL A 1 118 ? -0.095 -3.490 8.375 1.00 89.12 118 VAL A N 1
ATOM 905 C CA . VAL A 1 118 ? -1.528 -3.246 8.556 1.00 89.12 118 VAL 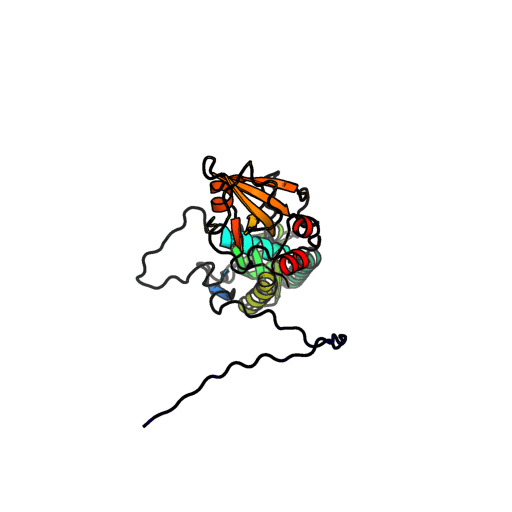A CA 1
ATOM 906 C C . VAL A 1 118 ? -2.033 -4.136 9.682 1.00 89.12 118 VAL A C 1
ATOM 908 O O . VAL A 1 118 ? -1.722 -5.326 9.738 1.00 89.12 118 VAL A O 1
ATOM 911 N N . GLU A 1 119 ? -2.795 -3.556 10.605 1.00 92.12 119 GLU A N 1
ATOM 912 C CA . GLU A 1 119 ? -3.348 -4.274 11.755 1.00 92.12 119 GLU A CA 1
ATOM 913 C C . GLU A 1 119 ? -4.862 -4.096 11.837 1.00 92.12 119 GLU A C 1
ATOM 915 O O . GLU A 1 119 ? -5.375 -2.994 11.664 1.00 92.12 119 GLU A O 1
ATOM 920 N N . ALA A 1 120 ? -5.570 -5.162 12.199 1.00 94.56 120 ALA A N 1
ATOM 921 C CA . ALA A 1 120 ? -6.912 -5.081 12.747 1.00 94.56 120 ALA A CA 1
ATOM 922 C C . ALA A 1 120 ? -6.846 -5.085 14.287 1.00 94.56 120 ALA A C 1
ATOM 924 O O . ALA A 1 120 ? -6.255 -5.978 14.898 1.00 94.56 120 ALA A O 1
ATOM 925 N N . ILE A 1 121 ? -7.454 -4.087 14.929 1.00 95.00 121 ILE A N 1
ATOM 926 C CA . ILE A 1 121 ? -7.488 -3.927 16.387 1.00 95.00 121 ILE A CA 1
ATOM 927 C C . ILE A 1 121 ? -8.933 -4.026 16.868 1.00 95.00 121 ILE A C 1
ATOM 929 O O . ILE A 1 121 ? -9.779 -3.196 16.542 1.00 95.00 121 ILE A O 1
ATOM 933 N N . GLU A 1 122 ? -9.207 -5.021 17.699 1.00 96.25 122 GLU A N 1
ATOM 934 C CA . GLU A 1 122 ? -10.452 -5.160 18.438 1.00 96.25 122 GLU A CA 1
ATOM 935 C C . GLU A 1 122 ? -10.392 -4.354 19.741 1.00 96.25 122 GLU A C 1
ATOM 937 O O . GLU A 1 122 ? -9.470 -4.494 20.556 1.00 96.25 122 GLU A O 1
ATOM 942 N N . GLY A 1 123 ? -11.422 -3.552 19.990 1.00 96.12 123 GLY A N 1
ATOM 943 C CA . GLY A 1 123 ? -11.510 -2.750 21.200 1.00 96.12 123 GLY A CA 1
ATOM 944 C C . GLY A 1 123 ? -12.905 -2.221 21.500 1.00 96.12 123 GLY A C 1
ATOM 945 O O . GLY A 1 123 ? -13.856 -2.432 20.753 1.00 96.12 123 GLY A O 1
ATOM 946 N N . THR A 1 124 ? -13.046 -1.564 22.641 1.00 97.31 124 THR A N 1
ATOM 947 C CA . THR A 1 124 ? -14.260 -0.823 22.984 1.00 97.31 124 THR A CA 1
ATOM 948 C C . THR A 1 124 ? -14.018 0.643 22.666 1.00 97.31 124 THR A C 1
ATOM 950 O O . THR A 1 124 ? -13.124 1.258 23.250 1.00 97.31 124 THR A O 1
ATOM 953 N N . ALA A 1 125 ? -14.781 1.186 21.722 1.00 97.19 125 ALA A N 1
ATOM 954 C CA . ALA A 1 125 ? -14.760 2.607 21.421 1.00 97.19 125 ALA A CA 1
ATOM 955 C C . ALA A 1 125 ? -15.540 3.352 22.507 1.00 97.19 125 ALA A C 1
ATOM 957 O O . ALA A 1 125 ? -16.577 2.877 22.958 1.00 97.19 125 ALA A O 1
ATOM 958 N N . SER A 1 126 ? -15.033 4.490 22.962 1.00 97.12 126 SER A N 1
ATOM 959 C CA . SER A 1 126 ? -15.659 5.287 24.020 1.00 97.12 126 SER A CA 1
ATOM 960 C C . SER A 1 126 ? -15.248 6.748 23.882 1.00 97.12 126 SER A C 1
ATOM 962 O O . SER A 1 126 ? -14.220 7.050 23.274 1.00 97.12 126 SER A O 1
ATOM 964 N N . VAL A 1 127 ? -16.029 7.656 24.461 1.00 96.00 127 VAL A N 1
ATOM 965 C CA . VAL A 1 127 ? -15.698 9.082 24.524 1.00 96.00 127 VAL A CA 1
ATOM 966 C C . VAL A 1 127 ? -15.142 9.410 25.908 1.00 96.00 127 VAL A C 1
ATOM 968 O O . VAL A 1 127 ? -15.849 9.343 26.911 1.00 96.00 127 VAL A O 1
ATOM 971 N N . VAL A 1 128 ? -13.869 9.805 25.970 1.00 92.12 128 VAL A N 1
ATOM 972 C CA . VAL A 1 128 ? -13.188 10.210 27.208 1.00 92.12 128 VAL A CA 1
ATOM 973 C C . VAL A 1 128 ? -12.690 11.639 27.049 1.00 92.12 128 VAL A C 1
ATOM 975 O O . VAL A 1 128 ? -11.889 11.934 26.165 1.00 92.12 128 VAL A O 1
ATOM 978 N N . GLY A 1 129 ? -13.177 12.549 27.897 1.00 89.31 129 GLY A N 1
ATOM 979 C CA . GLY A 1 129 ? -12.793 13.964 27.832 1.00 89.31 129 GLY A CA 1
ATOM 980 C C . GLY A 1 129 ? -13.131 14.623 26.488 1.00 89.31 129 GLY A C 1
ATOM 981 O O . GLY A 1 129 ? -12.348 15.425 25.991 1.00 89.31 129 GLY A O 1
ATOM 982 N N . GLY A 1 130 ? -14.255 14.234 25.873 1.00 90.44 130 GLY A N 1
ATOM 983 C CA . GLY A 1 130 ? -14.693 14.742 24.568 1.00 90.44 130 GLY A CA 1
ATOM 984 C C . GLY A 1 130 ? -13.934 14.175 23.363 1.00 90.44 130 GLY A C 1
ATOM 985 O O . GLY A 1 130 ? -14.162 14.630 22.249 1.00 90.44 130 GLY A O 1
ATOM 986 N N . LYS A 1 131 ? -13.044 13.195 23.563 1.00 93.75 131 LYS A N 1
ATOM 987 C CA . LYS A 1 131 ? -12.285 12.545 22.489 1.00 93.75 131 LYS A CA 1
ATOM 988 C C . LYS A 1 131 ? -12.642 11.074 22.366 1.00 93.75 131 LYS A C 1
ATOM 990 O O . LYS A 1 131 ? -12.746 10.375 23.375 1.00 93.75 131 LYS A O 1
ATOM 995 N N . THR A 1 132 ? -12.748 10.598 21.131 1.00 95.88 132 THR A N 1
ATOM 996 C CA . THR A 1 132 ? -12.934 9.178 20.844 1.00 95.88 132 THR A CA 1
ATOM 997 C C . THR A 1 132 ? -11.642 8.409 21.117 1.00 95.88 132 THR A C 1
ATOM 999 O O . THR A 1 132 ? -10.583 8.689 20.544 1.00 95.88 132 THR A O 1
ATOM 1002 N N . VAL A 1 133 ? -11.725 7.411 21.993 1.00 96.38 133 VAL A N 1
ATOM 1003 C CA . VAL A 1 133 ? -10.633 6.501 22.348 1.00 96.38 133 VAL A CA 1
ATOM 1004 C C . VAL A 1 133 ? -11.031 5.056 22.069 1.00 96.38 133 VAL A C 1
ATOM 1006 O O . VAL A 1 133 ? -12.201 4.691 22.162 1.00 96.38 133 VAL A O 1
ATOM 1009 N N . LEU A 1 134 ? -10.045 4.216 21.764 1.00 96.44 134 LEU A N 1
ATOM 1010 C CA . LEU A 1 134 ? -10.219 2.778 21.589 1.00 96.44 134 LEU A CA 1
ATOM 1011 C C . LEU A 1 134 ? -9.546 2.032 22.743 1.00 96.44 134 LEU A C 1
ATOM 1013 O O . LEU A 1 134 ? -8.320 1.900 22.767 1.00 96.44 134 LEU A O 1
ATOM 1017 N N . PHE A 1 135 ? -10.325 1.531 23.698 1.00 95.31 135 PHE A N 1
ATOM 1018 C CA . PHE A 1 135 ? -9.822 0.642 24.744 1.00 95.31 135 PHE A CA 1
ATOM 1019 C C . PHE A 1 135 ? -9.520 -0.733 24.161 1.00 95.31 135 PHE A C 1
ATOM 1021 O O . PHE A 1 135 ? -10.370 -1.326 23.503 1.00 95.31 135 PHE A O 1
ATOM 1028 N N . LEU A 1 136 ? -8.327 -1.265 24.426 1.00 92.44 136 LEU A N 1
ATOM 1029 C CA . LEU A 1 136 ? -7.945 -2.592 23.938 1.00 92.44 136 LEU A CA 1
ATOM 1030 C C . LEU A 1 136 ? -8.906 -3.670 24.450 1.00 92.44 136 LEU A C 1
ATOM 1032 O O . LEU A 1 136 ? -9.349 -3.611 25.599 1.00 92.44 136 LEU A O 1
ATOM 1036 N N . LYS A 1 137 ? -9.195 -4.692 23.639 1.00 92.25 137 LYS A N 1
ATOM 1037 C CA . LYS A 1 137 ? -10.037 -5.822 24.054 1.00 92.25 137 LYS A CA 1
ATOM 1038 C C . LYS A 1 137 ? -9.556 -6.429 25.379 1.00 92.25 137 LYS A C 1
ATOM 1040 O O . LYS A 1 137 ? -8.409 -6.850 25.521 1.00 92.25 137 LYS A O 1
ATOM 1045 N N . GLY A 1 138 ? -10.457 -6.474 26.361 1.00 87.94 138 GLY A N 1
ATOM 1046 C CA . GLY A 1 138 ? -10.175 -6.974 27.714 1.00 87.94 138 GLY A CA 1
ATOM 1047 C C . GLY A 1 138 ? -9.459 -5.981 28.641 1.00 87.94 138 GLY A C 1
ATOM 1048 O O . GLY A 1 138 ? -9.184 -6.315 29.790 1.00 87.94 138 GLY A O 1
ATOM 1049 N N . SER A 1 139 ? -9.181 -4.762 28.181 1.00 88.94 139 SER A N 1
ATOM 1050 C CA . SER A 1 139 ? -8.569 -3.691 28.966 1.00 88.94 139 SER A CA 1
ATOM 1051 C C . SER A 1 139 ? -9.586 -2.603 29.310 1.00 88.94 139 SER A C 1
ATOM 1053 O O . SER A 1 139 ? -10.415 -2.228 28.488 1.00 88.94 139 SER A O 1
ATOM 1055 N N . LYS A 1 140 ? -9.481 -2.054 30.526 1.00 86.31 140 LYS A N 1
ATOM 1056 C CA . LYS A 1 140 ? -10.237 -0.869 30.976 1.00 86.31 140 LYS A CA 1
ATOM 1057 C C . LYS A 1 140 ? -9.386 0.401 31.072 1.00 86.31 140 LYS A C 1
ATOM 1059 O O . LYS A 1 140 ? -9.918 1.473 31.314 1.00 86.31 140 LYS A O 1
ATOM 1064 N N . THR A 1 141 ? -8.064 0.280 30.944 1.00 88.69 141 THR A N 1
ATOM 1065 C CA . THR A 1 141 ? -7.112 1.375 31.222 1.00 88.69 141 THR A CA 1
ATOM 1066 C C . THR A 1 141 ? -6.158 1.642 30.068 1.00 88.69 141 THR A C 1
ATOM 1068 O O . THR A 1 141 ? -5.772 2.782 29.842 1.00 88.69 141 THR A O 1
ATOM 1071 N N . ARG A 1 142 ? -5.782 0.609 29.309 1.00 90.75 142 ARG A N 1
ATOM 1072 C CA . ARG A 1 142 ? -4.992 0.749 28.081 1.00 90.75 142 ARG A CA 1
ATOM 1073 C C . ARG A 1 142 ? -5.913 1.079 26.917 1.00 90.75 142 ARG A C 1
ATOM 1075 O O . ARG A 1 142 ? -6.783 0.266 26.592 1.00 90.75 142 ARG A O 1
ATOM 1082 N N . TYR A 1 143 ? -5.681 2.232 26.302 1.00 92.69 143 TYR A N 1
ATOM 1083 C CA . TYR A 1 143 ? -6.410 2.708 25.135 1.00 92.69 143 TYR A CA 1
ATOM 1084 C C . TYR A 1 143 ? -5.480 3.388 24.129 1.00 92.69 143 TYR A C 1
ATOM 1086 O O . TYR A 1 143 ? -4.378 3.823 24.474 1.00 92.69 143 TYR A O 1
ATOM 1094 N N . TYR A 1 144 ? -5.955 3.499 22.892 1.00 92.31 144 TYR A N 1
ATOM 1095 C CA . TYR A 1 144 ? -5.386 4.372 21.876 1.00 92.31 144 TYR A CA 1
ATOM 1096 C C . TYR A 1 144 ? -6.270 5.607 21.700 1.00 92.31 144 TYR A C 1
ATOM 1098 O O . TYR A 1 144 ? -7.470 5.453 21.464 1.00 92.31 144 TYR A O 1
ATOM 1106 N N . PRO A 1 145 ? -5.706 6.824 21.777 1.00 92.44 145 PRO A N 1
ATOM 1107 C CA . PRO A 1 145 ? -6.363 8.001 21.229 1.00 92.44 145 PRO A CA 1
ATOM 1108 C C . PRO A 1 145 ? -6.554 7.780 19.729 1.00 92.44 145 PRO A C 1
ATOM 1110 O O . PRO A 1 145 ? -5.585 7.465 19.026 1.00 92.44 145 PRO A O 1
ATOM 1113 N N . THR A 1 146 ? -7.790 7.854 19.243 1.00 91.75 146 THR A N 1
ATOM 1114 C CA . THR A 1 146 ? -8.080 7.465 17.857 1.00 91.75 146 THR A CA 1
ATOM 1115 C C . THR A 1 146 ? -7.521 8.465 16.853 1.00 91.75 146 THR A C 1
ATOM 1117 O O . THR A 1 146 ? -7.205 8.070 15.735 1.00 91.75 146 THR A O 1
ATOM 1120 N N . GLU A 1 147 ? -7.273 9.712 17.255 1.00 89.88 147 GLU A N 1
ATOM 1121 C CA . GLU A 1 147 ? -6.571 10.723 16.457 1.00 89.88 147 GLU A CA 1
ATOM 1122 C C . GLU A 1 147 ? -5.120 10.331 16.131 1.00 89.88 147 GLU A C 1
ATOM 1124 O O . GLU A 1 147 ? -4.530 10.843 15.187 1.00 89.88 147 GLU A O 1
ATOM 1129 N N . LYS A 1 148 ? -4.536 9.399 16.897 1.00 88.81 148 LYS A N 1
ATOM 1130 C CA . LYS A 1 148 ? -3.200 8.838 16.638 1.00 88.81 148 LYS A CA 1
ATOM 1131 C C . LYS A 1 148 ? -3.243 7.560 15.799 1.00 88.81 148 LYS A C 1
ATOM 1133 O O . LYS A 1 148 ? -2.195 6.965 15.543 1.00 88.81 148 LYS A O 1
ATOM 1138 N N . LEU A 1 149 ? -4.436 7.093 15.436 1.00 90.94 149 LEU A N 1
ATOM 1139 C CA . LEU A 1 149 ? -4.632 5.940 14.569 1.00 90.94 149 LEU A CA 1
ATOM 1140 C C . LEU A 1 149 ? -4.922 6.428 13.154 1.00 90.94 149 LEU A C 1
ATOM 1142 O O . LEU A 1 149 ? -5.890 7.157 12.924 1.00 90.94 149 LEU A O 1
ATOM 1146 N N . LYS A 1 150 ? -4.107 5.966 12.208 1.00 92.44 150 LYS A N 1
ATOM 1147 C CA . LYS A 1 150 ? -4.392 6.083 10.782 1.00 92.44 150 LYS A CA 1
ATOM 1148 C C . LYS A 1 150 ? -5.415 5.009 10.414 1.00 92.44 150 LYS A C 1
ATOM 1150 O O . LYS A 1 150 ? -5.044 3.874 10.130 1.00 92.44 150 LYS A O 1
ATOM 1155 N N . LEU A 1 151 ? -6.696 5.334 10.565 1.00 94.88 151 LEU A N 1
ATOM 1156 C CA . LEU A 1 151 ? -7.788 4.405 10.278 1.00 94.88 151 LEU A CA 1
ATOM 1157 C C . LEU A 1 151 ? -7.930 4.202 8.774 1.00 94.88 151 LEU A C 1
ATOM 1159 O O . LEU A 1 151 ? -7.889 5.167 8.021 1.00 94.88 151 LEU A O 1
ATOM 1163 N N . LEU A 1 152 ? -8.130 2.948 8.388 1.00 95.56 152 LEU A N 1
ATOM 1164 C CA . LEU A 1 152 ? -8.472 2.531 7.028 1.00 95.56 152 LEU A CA 1
ATOM 1165 C C . LEU A 1 152 ? -9.901 1.977 6.965 1.00 95.56 152 LEU A C 1
ATOM 1167 O O . LEU A 1 152 ? -10.568 2.104 5.951 1.00 95.56 152 LEU A O 1
ATOM 1171 N N . GLY A 1 153 ? -10.384 1.390 8.065 1.00 96.69 153 GLY A N 1
ATOM 1172 C CA . GLY A 1 153 ? -11.711 0.785 8.150 1.00 96.69 153 GLY A CA 1
ATOM 1173 C C . GLY A 1 153 ? -12.172 0.617 9.597 1.00 96.69 153 GLY A C 1
ATOM 1174 O O . GLY A 1 153 ? -11.354 0.535 10.517 1.00 96.69 153 GLY A O 1
ATOM 1175 N N . ALA A 1 154 ? -13.484 0.555 9.818 1.00 97.38 154 ALA A N 1
ATOM 1176 C CA . ALA A 1 154 ? -14.077 0.293 11.128 1.00 97.38 154 ALA A CA 1
ATOM 1177 C C . ALA A 1 154 ? -15.371 -0.515 10.983 1.00 97.38 154 ALA A C 1
ATOM 1179 O O . ALA A 1 154 ? -16.223 -0.192 10.161 1.00 97.38 154 ALA A O 1
ATOM 1180 N N . VAL A 1 155 ? -15.533 -1.561 11.797 1.00 97.75 155 VAL A N 1
ATOM 1181 C CA . VAL A 1 155 ? -16.721 -2.427 11.793 1.00 97.75 155 VAL A CA 1
ATOM 1182 C C . VAL A 1 155 ? -17.187 -2.671 13.222 1.00 97.75 155 VAL A C 1
ATOM 1184 O O . VAL A 1 155 ? -16.389 -2.986 14.107 1.00 97.75 155 VAL A O 1
ATOM 1187 N N . SER A 1 156 ? -18.496 -2.553 13.451 1.00 97.50 156 SER A N 1
ATOM 1188 C CA . SER A 1 156 ? -19.100 -2.817 14.759 1.00 97.50 156 SER A CA 1
ATOM 1189 C C . SER A 1 156 ? -18.932 -4.280 15.190 1.00 97.50 156 SER A C 1
ATOM 1191 O O . SER A 1 156 ? -19.118 -5.220 14.411 1.00 97.50 156 SER A O 1
ATOM 1193 N N . GLY A 1 157 ? -18.605 -4.464 16.468 1.00 96.56 157 GLY A N 1
ATOM 1194 C CA . GLY A 1 157 ? -18.391 -5.757 17.106 1.00 96.56 157 GLY A CA 1
ATOM 1195 C C . GLY A 1 157 ? -16.941 -6.251 17.102 1.00 96.56 157 GLY A C 1
ATOM 1196 O O . GLY A 1 157 ? -16.047 -5.696 16.469 1.00 96.56 157 GLY A O 1
ATOM 1197 N N . TYR A 1 158 ? -16.725 -7.328 17.856 1.00 95.94 158 TYR A N 1
ATOM 1198 C CA . TYR A 1 158 ? -15.500 -8.133 17.820 1.00 95.94 158 TYR A CA 1
ATOM 1199 C C . TYR A 1 158 ? -15.605 -9.219 16.744 1.00 95.94 158 TYR A C 1
ATOM 1201 O O . TYR A 1 158 ? -16.704 -9.559 16.303 1.00 95.94 158 TYR A O 1
ATOM 1209 N N . GLY A 1 159 ? -14.473 -9.808 16.374 1.00 93.88 159 GLY A N 1
ATOM 1210 C CA . GLY A 1 159 ? -14.390 -10.938 15.455 1.00 93.88 159 GLY A CA 1
ATOM 1211 C C . GLY A 1 159 ? -14.457 -10.539 13.983 1.00 93.88 159 GLY A C 1
ATOM 1212 O O . GLY A 1 159 ? -14.802 -11.377 13.157 1.00 93.88 159 GLY A O 1
ATOM 1213 N N . LYS A 1 160 ? -14.193 -9.269 13.648 1.00 96.50 160 LYS A N 1
ATOM 1214 C CA . LYS A 1 160 ? -14.306 -8.739 12.277 1.00 96.50 160 LYS A CA 1
ATOM 1215 C C . LYS A 1 160 ? -12.962 -8.609 11.556 1.00 96.50 160 LYS A C 1
ATOM 1217 O O . LYS A 1 160 ? -12.906 -8.036 10.474 1.00 96.50 160 LYS A O 1
ATOM 1222 N N . GLN A 1 161 ? -11.889 -9.153 12.126 1.00 93.38 161 GLN A N 1
ATOM 1223 C CA . GLN A 1 161 ? -10.551 -9.118 11.533 1.00 93.38 161 GLN A CA 1
ATOM 1224 C C . GLN A 1 161 ? -10.503 -9.759 10.140 1.00 93.38 161 GLN A C 1
ATOM 1226 O O . GLN A 1 161 ? -9.838 -9.220 9.269 1.00 93.38 161 GLN A O 1
ATOM 1231 N N . ASP A 1 162 ? -11.245 -10.847 9.903 1.00 90.19 162 ASP A N 1
ATOM 1232 C CA . ASP A 1 162 ? -11.235 -11.541 8.607 1.00 90.19 162 ASP A CA 1
ATOM 1233 C C . ASP A 1 162 ? -12.000 -10.746 7.542 1.00 90.19 162 ASP A C 1
ATOM 1235 O O . ASP A 1 162 ? -11.592 -10.696 6.387 1.00 90.19 162 ASP A O 1
ATOM 1239 N N . GLN A 1 163 ? -13.067 -10.048 7.948 1.00 93.69 163 GLN A N 1
ATOM 1240 C CA . GLN A 1 163 ? -13.789 -9.120 7.076 1.00 93.69 163 GLN A CA 1
ATOM 1241 C C . GLN A 1 163 ? -12.889 -7.950 6.657 1.00 93.69 163 GLN A C 1
ATOM 1243 O O . GLN A 1 163 ? -12.839 -7.606 5.482 1.00 93.69 163 GLN A O 1
ATOM 1248 N N . LEU A 1 164 ? -12.157 -7.359 7.605 1.00 93.88 164 LEU A N 1
ATOM 1249 C CA . LEU A 1 164 ? -11.215 -6.273 7.322 1.00 93.88 164 LEU A CA 1
ATOM 1250 C C . LEU A 1 164 ? -9.979 -6.751 6.539 1.00 93.88 164 LEU A C 1
ATOM 1252 O O . LEU A 1 164 ? -9.436 -5.998 5.740 1.00 93.88 164 LEU A O 1
ATOM 1256 N N . ALA A 1 165 ? -9.544 -7.999 6.733 1.00 90.06 165 ALA A N 1
ATOM 1257 C CA . ALA A 1 165 ? -8.486 -8.606 5.928 1.00 90.06 165 ALA A CA 1
ATOM 1258 C C . ALA A 1 165 ? -8.928 -8.792 4.472 1.00 90.06 165 ALA A C 1
ATOM 1260 O O . ALA A 1 165 ? -8.165 -8.478 3.565 1.00 90.06 165 ALA A O 1
ATOM 1261 N N . ALA A 1 166 ? -10.162 -9.256 4.248 1.00 89.81 166 ALA A N 1
ATOM 1262 C CA . ALA A 1 166 ? -10.733 -9.398 2.911 1.00 89.81 166 ALA A CA 1
ATOM 1263 C C . ALA A 1 166 ? -10.901 -8.041 2.207 1.00 89.81 166 ALA A C 1
ATOM 1265 O O . ALA A 1 166 ? -10.608 -7.924 1.018 1.00 89.81 166 ALA A O 1
ATOM 1266 N N . ASP A 1 167 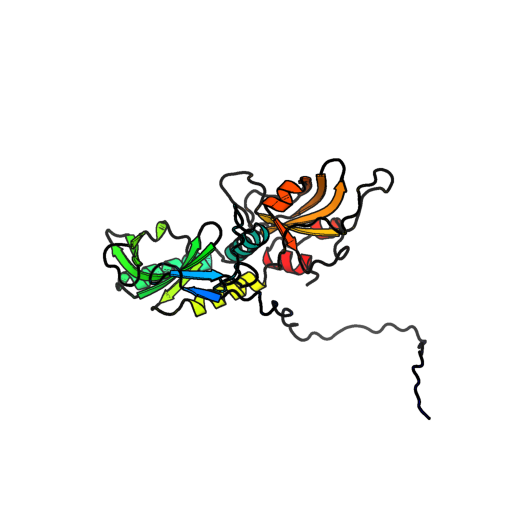? -11.311 -7.009 2.949 1.00 91.94 167 ASP A N 1
ATOM 1267 C CA . ASP A 1 167 ? -11.346 -5.632 2.454 1.00 91.94 167 ASP A CA 1
ATOM 1268 C C . ASP A 1 167 ? -9.950 -5.163 2.010 1.00 91.94 167 ASP A C 1
ATOM 1270 O O . ASP A 1 167 ? -9.764 -4.773 0.857 1.00 91.94 167 ASP A O 1
ATOM 1274 N N . PHE A 1 168 ? -8.933 -5.324 2.863 1.00 92.69 168 PHE A N 1
ATOM 1275 C CA . PHE A 1 168 ? -7.553 -4.986 2.509 1.00 92.69 168 PHE A CA 1
ATOM 1276 C C . PHE A 1 168 ? -7.030 -5.796 1.314 1.00 92.69 168 PHE A C 1
ATOM 1278 O O . PHE A 1 168 ? -6.389 -5.237 0.423 1.00 92.69 168 PHE A O 1
ATOM 1285 N N . GLN A 1 169 ? -7.340 -7.095 1.250 1.00 89.75 169 GLN A N 1
ATOM 1286 C CA . GLN A 1 169 ? -6.992 -7.955 0.118 1.00 89.75 169 GLN A CA 1
ATOM 1287 C C . GLN A 1 169 ? -7.568 -7.415 -1.192 1.00 89.75 169 GLN A C 1
ATOM 1289 O O . GLN A 1 169 ? -6.882 -7.451 -2.210 1.00 89.75 169 GLN A O 1
ATOM 1294 N N . SER A 1 170 ? -8.801 -6.900 -1.182 1.00 89.38 170 SER A N 1
ATOM 1295 C CA . SER A 1 170 ? -9.425 -6.342 -2.386 1.00 89.38 170 SER A CA 1
ATOM 1296 C C . SER A 1 170 ? -8.646 -5.140 -2.934 1.00 89.38 170 SER A C 1
ATOM 1298 O O . SER A 1 170 ? -8.449 -5.034 -4.145 1.00 89.38 170 SER A O 1
ATOM 1300 N N . LYS A 1 171 ? -8.110 -4.288 -2.048 1.00 89.69 171 LYS A N 1
ATOM 1301 C CA . LYS A 1 171 ? -7.229 -3.172 -2.419 1.00 89.69 171 LYS A CA 1
ATOM 1302 C C . LYS A 1 171 ? -5.873 -3.689 -2.900 1.00 89.69 171 LYS A C 1
ATOM 1304 O O . LYS A 1 171 ? -5.403 -3.306 -3.968 1.00 89.69 171 LYS A O 1
ATOM 1309 N N . ALA A 1 172 ? -5.263 -4.610 -2.155 1.00 88.44 172 ALA A N 1
ATOM 1310 C CA . ALA A 1 172 ? -3.958 -5.185 -2.481 1.00 88.44 172 ALA A CA 1
ATOM 1311 C C . ALA A 1 172 ? -3.946 -5.989 -3.796 1.00 88.44 172 ALA A C 1
ATOM 1313 O O . ALA A 1 172 ? -2.899 -6.076 -4.436 1.00 88.44 172 ALA A O 1
ATOM 1314 N N . ALA A 1 173 ? -5.088 -6.534 -4.225 1.00 87.19 173 ALA A N 1
ATOM 1315 C CA . ALA A 1 173 ? -5.238 -7.260 -5.488 1.00 87.19 173 ALA A CA 1
ATOM 1316 C C . ALA A 1 173 ? -5.084 -6.368 -6.734 1.00 87.19 173 ALA A C 1
ATOM 1318 O O . ALA A 1 173 ? -4.799 -6.870 -7.819 1.00 87.19 173 ALA A O 1
ATOM 1319 N N . VAL A 1 174 ? -5.261 -5.051 -6.589 1.00 87.81 174 VAL A N 1
ATOM 1320 C CA . VAL A 1 174 ? -5.035 -4.076 -7.668 1.00 87.81 174 VAL A CA 1
ATOM 1321 C C . VAL A 1 174 ? -3.551 -3.723 -7.800 1.00 87.81 174 VAL A C 1
ATOM 1323 O O . VAL A 1 174 ? -3.099 -3.326 -8.873 1.00 87.81 174 VAL A O 1
ATOM 1326 N N . VAL A 1 175 ? -2.784 -3.865 -6.718 1.00 89.25 175 VAL A N 1
ATOM 1327 C CA . VAL A 1 175 ? -1.363 -3.516 -6.689 1.00 89.25 175 VAL A CA 1
ATOM 1328 C C . VAL A 1 175 ? -0.535 -4.648 -7.307 1.00 89.25 175 VAL A C 1
ATOM 1330 O O . VAL A 1 175 ? -0.738 -5.809 -6.936 1.00 89.25 175 VAL A O 1
ATOM 1333 N N . PRO A 1 176 ? 0.434 -4.345 -8.193 1.00 89.00 176 PRO A N 1
ATOM 1334 C CA . PRO A 1 176 ? 1.320 -5.346 -8.768 1.00 89.00 176 PRO A CA 1
ATOM 1335 C C . PRO A 1 176 ? 2.026 -6.174 -7.695 1.00 89.00 176 PRO A C 1
ATOM 1337 O O . PRO A 1 176 ? 2.462 -5.651 -6.665 1.00 89.00 176 PRO A O 1
ATOM 1340 N N . VAL A 1 177 ? 2.173 -7.473 -7.951 1.00 87.12 177 VAL A N 1
ATOM 1341 C CA . VAL A 1 177 ? 2.954 -8.344 -7.073 1.00 87.12 177 VAL A CA 1
ATOM 1342 C C . VAL A 1 177 ? 4.432 -8.034 -7.254 1.00 87.12 177 VAL A C 1
ATOM 1344 O O . VAL A 1 177 ? 4.940 -7.964 -8.374 1.00 87.12 177 VAL A O 1
ATOM 1347 N N . THR A 1 178 ? 5.127 -7.867 -6.137 1.00 87.00 178 THR A N 1
ATOM 1348 C CA . THR A 1 178 ? 6.539 -7.493 -6.102 1.00 87.00 178 THR A CA 1
ATOM 1349 C C . THR A 1 178 ? 7.400 -8.603 -5.517 1.00 87.00 178 THR A C 1
ATOM 1351 O O . THR A 1 178 ? 7.016 -9.242 -4.537 1.00 87.00 178 THR A O 1
ATOM 1354 N N . VAL A 1 179 ? 8.601 -8.767 -6.057 1.00 87.50 179 VAL A N 1
ATOM 1355 C CA . VAL A 1 179 ? 9.671 -9.632 -5.537 1.00 87.50 179 VAL A CA 1
ATOM 1356 C C . VAL A 1 179 ? 10.877 -8.774 -5.130 1.00 87.50 179 VAL A C 1
ATOM 1358 O O . VAL A 1 179 ? 10.894 -7.579 -5.454 1.00 87.50 179 VAL A O 1
ATOM 1361 N N . PRO A 1 180 ? 11.875 -9.319 -4.400 1.00 88.56 180 PRO A N 1
ATOM 1362 C CA . PRO A 1 180 ? 13.126 -8.605 -4.162 1.00 88.56 180 PRO A CA 1
ATOM 1363 C C . PRO A 1 180 ? 13.664 -7.983 -5.453 1.00 88.56 180 PRO A C 1
ATOM 1365 O O . PRO A 1 180 ? 13.570 -8.592 -6.518 1.00 88.56 180 PRO A O 1
ATOM 1368 N N . ALA A 1 181 ? 14.176 -6.755 -5.368 1.00 90.06 181 ALA A N 1
ATOM 1369 C CA . ALA A 1 181 ? 14.727 -6.088 -6.537 1.00 90.06 181 ALA A CA 1
ATOM 1370 C C . ALA A 1 181 ? 15.926 -6.887 -7.064 1.00 90.06 181 ALA A C 1
ATOM 1372 O O . ALA A 1 181 ? 16.856 -7.190 -6.320 1.00 90.06 181 ALA A O 1
ATOM 1373 N N . THR A 1 182 ? 15.874 -7.231 -8.344 1.00 92.12 182 THR A N 1
ATOM 1374 C CA . THR A 1 182 ? 16.969 -7.852 -9.087 1.00 92.12 182 THR A CA 1
ATOM 1375 C C . THR A 1 182 ? 17.134 -7.122 -10.415 1.00 92.12 182 THR A C 1
ATOM 1377 O O . THR A 1 182 ? 16.200 -6.456 -10.869 1.00 92.12 182 THR A O 1
ATOM 1380 N N . PHE A 1 183 ? 18.310 -7.238 -11.028 1.00 93.62 183 PHE A N 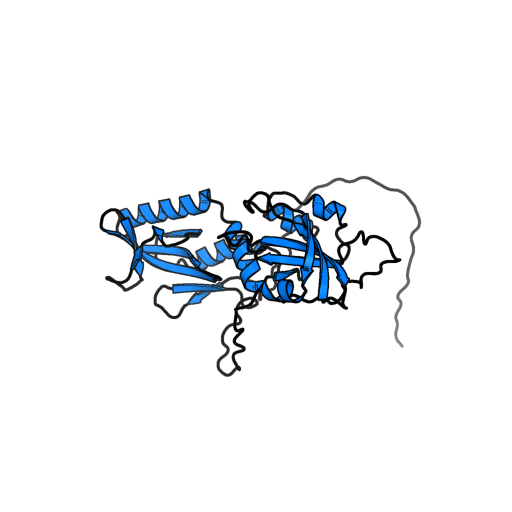1
ATOM 1381 C CA . PHE A 1 183 ? 18.681 -6.513 -12.254 1.00 93.62 183 PHE A CA 1
ATOM 1382 C C . PHE A 1 183 ? 18.947 -7.453 -13.436 1.00 93.62 183 PHE A C 1
ATOM 1384 O O . PHE A 1 183 ? 19.391 -7.033 -14.498 1.00 93.62 183 PHE A O 1
ATOM 1391 N N . ASP A 1 184 ? 18.665 -8.745 -13.263 1.00 90.88 184 ASP A N 1
ATOM 1392 C CA . ASP A 1 184 ? 18.797 -9.739 -14.317 1.00 90.88 184 ASP A CA 1
ATOM 1393 C C . ASP A 1 184 ? 17.832 -9.457 -15.478 1.00 90.88 184 ASP A C 1
ATOM 1395 O O . ASP A 1 184 ? 16.655 -9.128 -15.281 1.00 90.88 184 ASP A O 1
ATOM 1399 N N . GLY A 1 185 ? 18.351 -9.597 -16.699 1.00 89.06 185 GLY A N 1
ATOM 1400 C CA . GLY A 1 185 ? 17.604 -9.361 -17.934 1.00 89.06 185 GLY A CA 1
ATOM 1401 C C . GLY A 1 185 ? 17.482 -7.891 -18.347 1.00 89.06 185 GLY A C 1
ATOM 1402 O O . GLY A 1 185 ? 16.834 -7.624 -19.355 1.00 89.06 185 GLY A O 1
ATOM 1403 N N . ILE A 1 186 ? 18.095 -6.958 -17.611 1.00 93.56 186 ILE A N 1
ATOM 1404 C CA . ILE A 1 186 ? 18.235 -5.561 -18.040 1.00 93.56 186 ILE A CA 1
ATOM 1405 C C . ILE A 1 186 ? 19.477 -5.455 -18.943 1.00 93.56 186 ILE A C 1
ATOM 1407 O O . ILE A 1 186 ? 20.533 -5.958 -18.553 1.00 93.56 186 ILE A O 1
ATOM 1411 N N . PRO A 1 187 ? 19.364 -4.878 -20.154 1.00 92.44 187 PRO A N 1
ATOM 1412 C CA . PRO A 1 187 ? 20.494 -4.734 -21.066 1.00 92.44 187 PRO A CA 1
ATOM 1413 C C . PRO A 1 187 ? 21.529 -3.750 -20.516 1.00 92.44 187 PRO A C 1
ATOM 1415 O O . PRO A 1 187 ? 21.171 -2.770 -19.865 1.00 92.44 187 PRO A O 1
ATOM 1418 N N . GLU A 1 188 ? 22.805 -4.002 -20.806 1.00 92.62 188 GLU A N 1
ATOM 1419 C CA . GLU A 1 188 ? 23.881 -3.056 -20.503 1.00 92.62 188 GLU A CA 1
ATOM 1420 C C . GLU A 1 188 ? 23.723 -1.793 -21.354 1.00 92.62 188 GLU A C 1
ATOM 1422 O O . GLU A 1 188 ? 23.355 -1.865 -22.530 1.00 92.62 188 GLU A O 1
ATOM 1427 N N . TYR A 1 189 ? 24.012 -0.646 -20.752 1.00 88.69 189 TYR A N 1
ATOM 1428 C CA . TYR A 1 189 ? 24.089 0.626 -21.439 1.00 88.69 189 TYR A CA 1
ATOM 1429 C C . TYR A 1 189 ? 25.224 0.594 -22.470 1.00 88.69 189 TYR A C 1
ATOM 1431 O O . TYR A 1 189 ? 26.365 0.256 -22.154 1.00 88.69 189 TYR A O 1
ATOM 1439 N N . ASP A 1 190 ? 24.897 0.976 -23.699 1.00 86.00 190 ASP A N 1
ATOM 1440 C CA . ASP A 1 190 ? 25.824 1.065 -24.822 1.00 86.00 190 ASP A CA 1
ATOM 1441 C C . ASP A 1 190 ? 25.710 2.477 -25.412 1.00 86.00 190 ASP A C 1
ATOM 1443 O O . ASP A 1 190 ? 24.660 2.873 -25.926 1.00 86.00 190 ASP A O 1
ATOM 1447 N N . ASP A 1 191 ? 26.786 3.258 -25.295 1.00 79.69 191 ASP A N 1
ATOM 1448 C CA . ASP A 1 191 ? 26.849 4.643 -25.761 1.00 79.69 191 ASP A CA 1
ATOM 1449 C C . ASP A 1 191 ? 26.833 4.763 -27.293 1.00 79.69 191 ASP A C 1
ATOM 1451 O O . ASP A 1 191 ? 26.507 5.831 -27.822 1.00 79.69 191 ASP A O 1
ATOM 1455 N N . GLU A 1 192 ? 27.113 3.671 -28.009 1.00 81.06 192 GLU A N 1
ATOM 1456 C CA . GLU A 1 192 ? 27.079 3.592 -29.468 1.00 81.06 192 GLU A CA 1
ATOM 1457 C C . GLU A 1 192 ? 25.723 3.096 -30.008 1.00 81.06 192 GLU A C 1
ATOM 1459 O O . GLU A 1 192 ? 25.358 3.425 -31.142 1.00 81.06 192 GLU A O 1
ATOM 1464 N N . ALA A 1 193 ? 24.945 2.349 -29.212 1.00 72.75 193 ALA A N 1
ATOM 1465 C CA . ALA A 1 193 ? 23.674 1.739 -29.634 1.00 72.75 193 ALA A CA 1
ATOM 1466 C C . ALA A 1 193 ? 22.497 2.725 -29.767 1.00 72.75 193 ALA A C 1
ATOM 1468 O O . ALA A 1 193 ? 21.471 2.393 -30.369 1.00 72.75 193 ALA A O 1
ATOM 1469 N N . GLY A 1 194 ? 22.642 3.948 -29.253 1.00 69.06 194 GLY A N 1
ATOM 1470 C CA . GLY A 1 194 ? 21.567 4.939 -29.211 1.00 69.06 194 GLY A CA 1
ATOM 1471 C C . GLY A 1 194 ? 20.556 4.691 -28.078 1.00 69.06 194 GLY A C 1
ATOM 1472 O O . GLY A 1 194 ? 20.711 3.767 -27.285 1.00 69.06 194 GLY A O 1
ATOM 1473 N N . PRO A 1 195 ? 19.527 5.550 -27.944 1.00 69.31 195 PRO A N 1
ATOM 1474 C CA . PRO A 1 195 ? 18.606 5.498 -26.811 1.00 69.31 195 PRO A CA 1
ATOM 1475 C C . PRO A 1 195 ? 17.738 4.233 -26.837 1.00 69.31 195 PRO A C 1
ATOM 1477 O O . PRO A 1 195 ? 17.059 3.964 -27.829 1.00 69.31 195 PRO A O 1
ATOM 1480 N N . VAL A 1 196 ? 17.718 3.500 -25.720 1.00 76.38 196 VAL A N 1
ATOM 1481 C CA . VAL A 1 196 ? 16.848 2.334 -25.521 1.00 76.38 196 VAL A CA 1
ATOM 1482 C C . VAL A 1 196 ? 15.391 2.797 -25.437 1.00 76.38 196 VAL A C 1
ATOM 1484 O O . VAL A 1 196 ? 15.025 3.613 -24.590 1.00 76.38 196 VAL A O 1
ATOM 1487 N N . ASP A 1 197 ? 14.545 2.291 -26.333 1.00 82.31 197 ASP A N 1
ATOM 1488 C CA . ASP A 1 197 ? 13.143 2.697 -26.467 1.00 82.31 197 ASP A CA 1
ATOM 1489 C C . ASP A 1 197 ? 12.164 1.790 -25.704 1.00 82.31 197 ASP A C 1
ATOM 1491 O O . ASP A 1 197 ? 11.012 2.176 -25.475 1.00 82.31 197 ASP A O 1
ATOM 1495 N N . THR A 1 198 ? 12.613 0.611 -25.273 1.00 87.31 198 THR A N 1
ATOM 1496 C CA . THR A 1 198 ? 11.811 -0.394 -24.568 1.00 87.31 198 THR A CA 1
ATOM 1497 C C . THR A 1 198 ? 12.170 -0.524 -23.092 1.00 87.31 198 THR A C 1
ATOM 1499 O O . THR A 1 198 ? 13.323 -0.395 -22.692 1.00 87.31 198 THR A O 1
ATOM 1502 N N . ILE A 1 199 ? 11.172 -0.845 -22.268 1.00 93.69 199 ILE A N 1
ATOM 1503 C CA . ILE A 1 199 ? 11.357 -1.077 -20.834 1.00 93.69 199 ILE A CA 1
ATOM 1504 C C . ILE A 1 199 ? 11.710 -2.544 -20.570 1.00 93.69 199 ILE A C 1
ATOM 1506 O O . ILE A 1 199 ? 10.911 -3.438 -20.850 1.00 93.69 199 ILE A O 1
ATOM 1510 N N . ALA A 1 200 ? 12.867 -2.796 -19.965 1.00 93.69 200 ALA A N 1
ATOM 1511 C CA . ALA A 1 200 ? 13.345 -4.138 -19.639 1.00 93.69 200 ALA A CA 1
ATOM 1512 C C . ALA A 1 200 ? 12.787 -4.671 -18.308 1.00 93.69 200 ALA A C 1
ATOM 1514 O O . ALA A 1 200 ? 12.529 -5.869 -18.164 1.00 93.69 200 ALA A O 1
ATOM 1515 N N . ALA A 1 201 ? 12.575 -3.792 -17.327 1.00 95.62 201 ALA A N 1
ATOM 1516 C CA . ALA A 1 201 ? 12.024 -4.154 -16.024 1.00 95.62 201 ALA A CA 1
ATOM 1517 C C . ALA A 1 201 ? 11.236 -2.996 -15.408 1.00 95.62 201 ALA A C 1
ATOM 1519 O O . ALA A 1 201 ? 11.421 -1.837 -15.762 1.00 95.62 201 ALA A O 1
ATOM 1520 N N . ALA A 1 202 ? 10.382 -3.306 -14.437 1.00 95.50 202 ALA A N 1
ATOM 1521 C CA . ALA A 1 202 ? 9.671 -2.304 -13.660 1.00 95.50 202 ALA A CA 1
ATOM 1522 C C . ALA A 1 202 ? 9.803 -2.592 -12.164 1.00 95.50 202 ALA A C 1
ATOM 1524 O O . ALA A 1 202 ? 9.831 -3.750 -11.735 1.00 95.50 202 ALA A O 1
ATOM 1525 N N . TYR A 1 203 ? 9.830 -1.530 -11.367 1.00 94.31 203 TYR A N 1
ATOM 1526 C CA . TYR A 1 203 ? 9.943 -1.576 -9.916 1.00 94.31 203 TYR A CA 1
ATOM 1527 C C . TYR A 1 203 ? 8.829 -0.752 -9.288 1.00 94.31 203 TYR A C 1
ATOM 1529 O O . TYR A 1 203 ? 8.570 0.367 -9.717 1.00 94.31 203 TYR A O 1
ATOM 1537 N N . LEU A 1 204 ? 8.187 -1.282 -8.252 1.00 92.00 204 LEU A N 1
ATOM 1538 C CA . LEU A 1 204 ? 7.309 -0.507 -7.392 1.00 92.00 204 LEU A CA 1
ATOM 1539 C C . LEU A 1 204 ? 8.200 0.155 -6.347 1.00 92.00 204 LEU A C 1
ATOM 1541 O O . LEU A 1 204 ? 8.957 -0.531 -5.656 1.00 92.00 204 LEU A O 1
ATOM 1545 N N . ILE A 1 205 ? 8.122 1.475 -6.247 1.00 87.62 205 ILE A N 1
ATOM 1546 C CA . ILE A 1 205 ? 9.021 2.301 -5.444 1.00 87.62 205 ILE A CA 1
ATOM 1547 C C . ILE A 1 205 ? 8.261 2.857 -4.240 1.00 87.62 205 ILE A C 1
ATOM 1549 O O . ILE A 1 205 ? 7.152 3.388 -4.364 1.00 87.62 205 ILE A O 1
ATOM 1553 N N . ASP A 1 206 ? 8.868 2.727 -3.061 1.00 76.44 206 ASP A N 1
ATOM 1554 C CA . ASP A 1 206 ? 8.568 3.602 -1.930 1.00 76.44 206 ASP A CA 1
ATOM 1555 C C . ASP A 1 206 ? 9.345 4.891 -2.209 1.00 76.44 206 ASP A C 1
ATOM 1557 O O . ASP A 1 206 ? 10.576 4.833 -2.278 1.00 76.44 206 ASP A O 1
ATOM 1561 N N . GLY A 1 207 ? 8.624 5.971 -2.548 1.00 64.25 207 GLY A N 1
ATOM 1562 C CA . GLY A 1 207 ? 9.129 7.162 -3.246 1.00 64.25 207 GLY A CA 1
ATOM 1563 C C . GLY A 1 207 ? 10.485 7.705 -2.757 1.00 64.25 207 GLY A C 1
ATOM 1564 O O . GLY A 1 207 ? 10.919 7.444 -1.629 1.00 64.25 207 GLY A O 1
ATOM 1565 N N . PRO A 1 208 ? 11.209 8.476 -3.586 1.00 53.12 208 PRO A N 1
ATOM 1566 C CA . PRO A 1 208 ? 12.378 9.196 -3.095 1.00 53.12 208 PRO A CA 1
ATOM 1567 C C . PRO A 1 208 ? 11.956 10.149 -1.959 1.00 53.12 208 PRO A C 1
ATOM 1569 O O . PRO A 1 208 ? 10.907 10.778 -2.042 1.00 53.12 208 PRO A O 1
ATOM 1572 N N . ASP A 1 209 ? 12.756 10.224 -0.884 1.00 53.41 209 ASP A N 1
ATOM 1573 C CA . ASP A 1 209 ? 12.441 10.947 0.365 1.00 53.41 209 ASP A CA 1
ATOM 1574 C C . ASP A 1 209 ? 12.501 12.486 0.174 1.00 53.41 209 ASP A C 1
ATOM 1576 O O . ASP A 1 209 ? 13.225 13.191 0.881 1.00 53.41 209 ASP A O 1
ATOM 1580 N N . PHE A 1 210 ? 11.778 13.043 -0.798 1.00 41.75 210 PHE A N 1
ATOM 1581 C CA . PHE A 1 210 ? 11.682 14.484 -1.026 1.00 41.75 210 PHE A CA 1
ATOM 1582 C C . PHE A 1 210 ? 10.624 15.097 -0.094 1.00 41.75 210 PHE A C 1
ATOM 1584 O O . PHE A 1 210 ? 9.596 15.606 -0.528 1.00 41.75 210 PHE A O 1
ATOM 1591 N N . GLY A 1 211 ? 10.864 15.046 1.222 1.00 47.44 211 GLY A N 1
ATOM 1592 C CA . GLY A 1 211 ? 10.002 15.677 2.228 1.00 47.44 211 GLY A CA 1
ATOM 1593 C C . GLY A 1 211 ? 9.800 14.856 3.503 1.00 47.44 211 GLY A C 1
ATOM 1594 O O . GLY A 1 211 ? 10.599 13.994 3.848 1.00 47.44 211 GLY A O 1
ATOM 1595 N N . ASN A 1 212 ? 8.715 15.150 4.233 1.00 38.38 212 ASN A N 1
ATOM 1596 C CA . ASN A 1 212 ? 8.315 14.430 5.457 1.00 38.38 212 ASN A CA 1
ATOM 1597 C C . ASN A 1 212 ? 7.374 13.236 5.173 1.00 38.38 212 ASN A C 1
ATOM 1599 O O . ASN A 1 212 ? 6.805 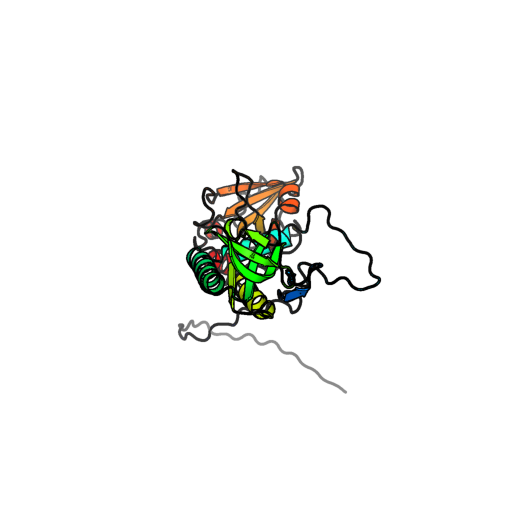12.662 6.107 1.00 38.38 212 ASN A O 1
ATOM 1603 N N . GLY A 1 213 ? 7.151 12.906 3.899 1.00 49.09 213 GLY A N 1
ATOM 1604 C CA . GLY A 1 213 ? 6.244 11.858 3.445 1.00 49.09 213 GLY A CA 1
ATOM 1605 C C . GLY A 1 213 ? 6.981 10.613 2.959 1.00 49.09 213 GLY A C 1
ATOM 1606 O O . GLY A 1 213 ? 8.130 10.677 2.543 1.00 49.09 213 GLY A O 1
ATOM 1607 N N . ARG A 1 214 ? 6.298 9.468 3.050 1.00 57.56 214 ARG A N 1
ATOM 1608 C CA . ARG A 1 214 ? 6.535 8.324 2.168 1.00 57.56 214 ARG A CA 1
ATOM 1609 C C . ARG A 1 214 ? 5.356 8.281 1.214 1.00 57.56 214 ARG A C 1
ATOM 1611 O O . ARG A 1 214 ? 4.215 8.124 1.678 1.00 57.56 214 ARG A O 1
ATOM 1618 N N . GLU A 1 215 ? 5.602 8.432 -0.076 1.00 70.00 215 GLU A N 1
ATOM 1619 C CA . GLU A 1 215 ? 4.617 8.255 -1.139 1.00 70.00 215 GLU A CA 1
ATOM 1620 C C . GLU A 1 215 ? 4.811 6.870 -1.776 1.00 70.00 215 GLU A C 1
ATOM 1622 O O . GLU A 1 215 ? 5.400 6.740 -2.852 1.00 70.00 215 GLU A O 1
ATOM 1627 N N . PRO A 1 216 ? 4.352 5.791 -1.110 1.00 75.56 216 PRO A N 1
ATOM 1628 C CA . PRO A 1 216 ? 4.441 4.457 -1.673 1.00 75.56 216 PRO A CA 1
ATOM 1629 C C . PRO A 1 216 ? 3.542 4.364 -2.897 1.00 75.56 216 PRO A C 1
ATOM 1631 O O . PRO A 1 216 ? 2.483 4.991 -2.934 1.00 75.56 216 PRO A O 1
ATOM 1634 N N . GLY A 1 217 ? 3.930 3.535 -3.862 1.00 79.69 217 GLY A N 1
ATOM 1635 C CA . GLY A 1 217 ? 3.104 3.222 -5.024 1.00 79.69 217 GLY A CA 1
ATOM 1636 C C . GLY A 1 217 ? 3.462 3.965 -6.308 1.00 79.69 217 GLY A C 1
ATOM 1637 O O . GLY A 1 217 ? 2.696 3.885 -7.266 1.00 79.69 217 GLY A O 1
ATOM 1638 N N . CYS A 1 218 ? 4.610 4.634 -6.344 1.00 89.38 218 CYS A N 1
ATOM 1639 C CA . CYS A 1 218 ? 5.224 5.084 -7.590 1.00 89.38 218 CYS A CA 1
ATOM 1640 C C . CYS A 1 218 ? 5.880 3.894 -8.311 1.00 89.38 218 CYS A C 1
ATOM 1642 O O . CYS A 1 218 ? 6.123 2.851 -7.695 1.00 89.38 218 CYS A O 1
ATOM 1644 N N . MET A 1 219 ? 6.185 4.034 -9.600 1.00 92.69 219 MET A N 1
ATOM 1645 C CA . MET A 1 219 ? 6.880 2.999 -10.372 1.00 92.69 219 MET A CA 1
ATOM 1646 C C . MET A 1 219 ? 8.143 3.553 -11.019 1.00 92.69 219 MET A C 1
ATOM 1648 O O . MET A 1 219 ? 8.173 4.702 -11.438 1.00 92.69 219 MET A O 1
ATOM 1652 N N . PHE A 1 220 ? 9.175 2.727 -11.127 1.00 93.94 220 PHE A N 1
ATOM 1653 C CA . PHE A 1 220 ? 10.357 3.015 -11.927 1.00 93.94 220 PHE A CA 1
ATOM 1654 C C . PHE A 1 220 ? 10.467 1.986 -13.049 1.00 93.94 220 PHE A C 1
ATOM 1656 O O . PHE A 1 220 ? 10.521 0.785 -12.786 1.00 93.94 220 PHE A O 1
ATOM 1663 N N . PHE A 1 221 ? 10.470 2.456 -14.290 1.00 95.06 221 PHE A N 1
ATOM 1664 C CA . PHE A 1 221 ? 10.567 1.657 -15.504 1.00 95.06 221 PHE A CA 1
ATOM 1665 C C . PHE A 1 221 ? 12.002 1.711 -16.012 1.00 95.06 221 PHE A C 1
ATOM 1667 O O . PHE A 1 221 ? 12.435 2.741 -16.520 1.00 95.06 221 PHE A O 1
ATOM 1674 N N . ALA A 1 222 ? 12.734 0.615 -15.839 1.00 95.19 222 ALA A N 1
ATOM 1675 C CA . ALA A 1 222 ? 14.139 0.503 -16.193 1.00 95.19 222 ALA A CA 1
ATOM 1676 C C . ALA A 1 222 ? 14.319 0.162 -17.674 1.00 95.19 222 ALA A C 1
ATOM 1678 O O . ALA A 1 222 ? 13.706 -0.787 -18.174 1.00 95.19 222 ALA A O 1
ATOM 1679 N N . THR A 1 223 ? 15.186 0.909 -18.352 1.00 94.25 223 THR A N 1
ATOM 1680 C CA . THR A 1 223 ? 15.577 0.666 -19.746 1.00 94.25 223 THR A CA 1
ATOM 1681 C C . THR A 1 223 ? 16.831 -0.192 -19.811 1.00 94.25 223 THR A C 1
ATOM 1683 O O . THR A 1 223 ? 16.811 -1.264 -20.407 1.00 94.25 223 THR A O 1
ATOM 1686 N N . ASP A 1 224 ? 17.890 0.255 -19.141 1.00 93.31 224 ASP A N 1
ATOM 1687 C CA . ASP A 1 224 ? 19.241 -0.291 -19.227 1.00 93.31 224 ASP A CA 1
ATOM 1688 C C . ASP A 1 224 ? 20.026 -0.065 -17.924 1.00 93.31 224 ASP A C 1
ATOM 1690 O O . ASP A 1 224 ? 19.552 0.580 -16.978 1.00 93.31 224 ASP A O 1
ATOM 1694 N N . VAL A 1 225 ? 21.217 -0.656 -17.862 1.00 94.31 225 VAL A N 1
ATOM 1695 C CA . VAL A 1 225 ? 22.088 -0.638 -16.691 1.00 94.31 225 VAL A CA 1
ATOM 1696 C C . VAL A 1 225 ? 23.514 -0.226 -17.050 1.00 94.31 225 VAL A C 1
ATOM 1698 O O . VAL A 1 225 ? 24.091 -0.726 -18.004 1.00 94.31 225 VAL A O 1
ATOM 1701 N N . GLN A 1 226 ? 24.095 0.671 -16.259 1.00 92.69 226 GLN A N 1
ATOM 1702 C CA . GLN A 1 226 ? 25.521 0.994 -16.267 1.00 92.69 226 GLN A CA 1
ATOM 1703 C C . GLN A 1 226 ? 26.184 0.199 -15.139 1.00 92.69 226 GLN A C 1
ATOM 1705 O O . GLN A 1 226 ? 26.212 0.642 -13.984 1.00 92.69 226 GLN A O 1
ATOM 1710 N N . SER A 1 227 ? 26.650 -1.011 -15.449 1.00 86.62 227 SER A N 1
ATOM 1711 C CA . SER A 1 227 ? 27.150 -1.965 -14.451 1.00 86.62 227 SER A CA 1
ATOM 1712 C C . SER A 1 227 ? 28.450 -1.514 -13.784 1.00 86.62 227 SER A C 1
ATOM 1714 O O . SER A 1 227 ? 28.742 -1.929 -12.667 1.00 86.62 227 SER A O 1
ATOM 1716 N N . ASP A 1 228 ? 29.240 -0.658 -14.432 1.00 88.50 228 ASP A N 1
ATOM 1717 C CA . ASP A 1 228 ? 30.467 -0.094 -13.855 1.00 88.50 228 ASP A CA 1
ATOM 1718 C C . ASP A 1 228 ? 30.197 0.897 -12.708 1.00 88.50 228 ASP A C 1
ATOM 1720 O O . ASP A 1 228 ? 31.039 1.086 -11.826 1.00 88.50 228 ASP A O 1
ATOM 1724 N N . SER A 1 229 ? 29.008 1.496 -12.719 1.00 88.50 229 SER A N 1
ATOM 1725 C CA . SER A 1 229 ? 28.576 2.555 -11.812 1.00 88.50 229 SER A CA 1
ATOM 1726 C C . SER A 1 229 ? 27.431 2.115 -10.893 1.00 88.50 229 SER A C 1
ATOM 1728 O O . SER A 1 229 ? 26.987 2.903 -10.056 1.00 88.50 229 SER A O 1
ATOM 1730 N N . ASP A 1 230 ? 26.955 0.872 -11.030 1.00 93.62 230 ASP A N 1
ATOM 1731 C CA . ASP A 1 230 ? 25.773 0.324 -10.354 1.00 93.62 230 ASP A CA 1
ATOM 1732 C C . ASP A 1 230 ? 24.522 1.210 -10.538 1.00 93.62 230 ASP A C 1
ATOM 1734 O O . ASP A 1 230 ? 23.750 1.432 -9.597 1.00 93.62 230 ASP A O 1
ATOM 1738 N N . ILE A 1 231 ? 24.319 1.753 -11.744 1.00 94.31 231 ILE A N 1
ATOM 1739 C CA . ILE A 1 231 ? 23.207 2.663 -12.062 1.00 94.31 231 ILE A CA 1
ATOM 1740 C C . ILE A 1 231 ? 22.219 1.976 -13.001 1.00 94.31 231 ILE A C 1
ATOM 1742 O O . ILE A 1 231 ? 22.605 1.407 -14.013 1.00 94.31 231 ILE A O 1
ATOM 1746 N N . VAL A 1 232 ? 20.928 2.081 -12.694 1.00 94.25 232 VAL A N 1
ATOM 1747 C CA . VAL A 1 232 ? 19.831 1.664 -13.572 1.00 94.25 232 VAL A CA 1
ATOM 1748 C C . VAL A 1 232 ? 19.169 2.913 -14.137 1.00 94.25 232 VAL A C 1
ATOM 1750 O O . VAL A 1 232 ? 18.676 3.747 -13.372 1.00 94.25 232 VAL A O 1
ATOM 1753 N N . ASN A 1 233 ? 19.158 3.047 -15.459 1.00 93.06 233 ASN A N 1
ATOM 1754 C CA . ASN A 1 233 ? 18.520 4.157 -16.158 1.00 93.06 233 ASN A CA 1
ATOM 1755 C C . ASN A 1 233 ? 17.048 3.849 -16.430 1.00 93.06 233 ASN A C 1
ATOM 1757 O O . ASN A 1 233 ? 16.647 2.688 -16.554 1.00 93.06 233 ASN A O 1
ATOM 1761 N N . GLY A 1 234 ? 16.225 4.893 -16.516 1.00 92.56 234 GLY A N 1
ATOM 1762 C CA . GLY A 1 234 ? 14.823 4.705 -16.832 1.00 92.56 234 GLY A CA 1
ATOM 1763 C C . GLY A 1 234 ? 13.939 5.919 -16.598 1.00 92.56 234 GLY A C 1
ATOM 1764 O O . GLY A 1 234 ? 14.327 7.080 -16.753 1.00 92.56 234 GLY A O 1
ATOM 1765 N N . TYR A 1 235 ? 12.699 5.621 -16.237 1.00 91.06 235 TYR A N 1
ATOM 1766 C CA . TYR A 1 235 ? 11.652 6.605 -16.033 1.00 91.06 235 TYR A CA 1
ATOM 1767 C C . TYR A 1 235 ? 10.906 6.357 -14.727 1.00 91.06 235 TYR A C 1
ATOM 1769 O O . TYR A 1 235 ? 10.428 5.253 -14.463 1.00 91.06 235 TYR A O 1
ATOM 1777 N N . PHE A 1 236 ? 10.785 7.402 -13.918 1.00 91.12 236 PHE A N 1
ATOM 1778 C CA . PHE A 1 236 ? 9.990 7.406 -12.705 1.00 91.12 236 PHE A CA 1
ATOM 1779 C C . PHE A 1 236 ? 8.582 7.914 -13.009 1.00 91.12 236 PHE A C 1
ATOM 1781 O O . PHE A 1 236 ? 8.398 9.037 -13.466 1.00 91.12 236 PHE A O 1
ATOM 1788 N N . TRP A 1 237 ? 7.584 7.091 -12.714 1.00 92.00 237 TRP A N 1
ATOM 1789 C CA . TRP A 1 237 ? 6.174 7.438 -12.785 1.00 92.00 237 TRP A CA 1
ATOM 1790 C C . TRP A 1 237 ? 5.603 7.678 -11.388 1.00 92.00 237 TRP A C 1
ATOM 1792 O O . TRP A 1 237 ? 5.711 6.822 -10.501 1.00 92.00 237 TRP A O 1
ATOM 1802 N N . ALA A 1 238 ? 4.926 8.811 -11.238 1.00 89.56 238 ALA A N 1
ATOM 1803 C CA . ALA A 1 238 ? 4.163 9.194 -10.064 1.00 89.56 238 ALA A CA 1
ATOM 1804 C C . ALA A 1 238 ? 2.687 9.429 -10.449 1.00 89.56 238 ALA A C 1
ATOM 1806 O O . ALA A 1 238 ? 2.430 10.175 -11.399 1.00 89.56 238 ALA A O 1
ATOM 1807 N N . PRO A 1 239 ? 1.718 8.822 -9.738 1.00 87.62 239 PRO A N 1
ATOM 1808 C CA . PRO A 1 239 ? 0.300 9.153 -9.903 1.00 87.62 239 PRO A CA 1
ATOM 1809 C C . PRO A 1 239 ? -0.016 10.567 -9.382 1.00 87.62 239 PRO A C 1
ATOM 1811 O O . PRO A 1 239 ? 0.725 11.101 -8.557 1.00 87.62 239 PRO A O 1
ATOM 1814 N N . ASP A 1 240 ? -1.147 11.158 -9.791 1.00 85.19 240 ASP A N 1
ATOM 1815 C CA . ASP A 1 240 ? -1.534 12.529 -9.377 1.00 85.19 240 ASP A CA 1
ATOM 1816 C C . ASP A 1 240 ? -1.701 12.655 -7.850 1.00 85.19 240 ASP A C 1
ATOM 1818 O O . ASP A 1 240 ? -1.496 13.718 -7.263 1.00 85.19 240 ASP A O 1
ATOM 1822 N N . ASP A 1 241 ? -2.070 11.557 -7.187 1.00 79.81 241 ASP A N 1
ATOM 1823 C CA . ASP A 1 241 ? -2.242 11.486 -5.735 1.00 79.81 241 ASP A CA 1
ATOM 1824 C C . ASP A 1 241 ? -0.916 11.291 -4.967 1.00 79.81 241 ASP A C 1
ATOM 1826 O O . ASP A 1 241 ? -0.920 11.209 -3.735 1.00 79.81 241 ASP A O 1
ATOM 1830 N N . ALA A 1 242 ? 0.231 11.254 -5.659 1.00 77.12 242 ALA A N 1
ATOM 1831 C CA . ALA A 1 242 ? 1.567 11.198 -5.059 1.00 77.12 242 ALA A CA 1
ATOM 1832 C C . ALA A 1 242 ? 2.057 12.559 -4.525 1.00 77.12 242 ALA A C 1
ATOM 1834 O O . ALA A 1 242 ? 3.231 12.725 -4.194 1.00 77.12 242 ALA A O 1
ATOM 1835 N N . GLY A 1 243 ? 1.169 13.546 -4.399 1.00 75.50 243 GLY A N 1
ATOM 1836 C CA . GLY A 1 243 ? 1.462 14.812 -3.735 1.00 75.50 243 GLY A CA 1
ATOM 1837 C C . GLY A 1 243 ? 2.370 15.719 -4.562 1.00 75.50 243 GLY A C 1
ATOM 1838 O O . GLY A 1 243 ? 1.926 16.302 -5.543 1.00 75.50 243 GLY A O 1
ATOM 1839 N N . LEU A 1 244 ? 3.616 15.908 -4.116 1.00 73.56 244 LEU A N 1
ATOM 1840 C CA . LEU A 1 244 ? 4.579 16.818 -4.758 1.00 73.56 244 LEU A CA 1
ATOM 1841 C C . LEU A 1 244 ? 5.490 16.121 -5.776 1.00 73.56 244 LEU A C 1
ATOM 1843 O O . LEU A 1 244 ? 6.320 16.785 -6.395 1.00 73.56 244 LEU A O 1
ATOM 1847 N N . LEU A 1 245 ? 5.370 14.801 -5.924 1.00 79.81 245 LEU A N 1
ATOM 1848 C CA . LEU A 1 245 ? 6.167 14.043 -6.878 1.00 79.81 245 LEU A CA 1
ATOM 1849 C C . LEU A 1 245 ? 5.587 14.193 -8.282 1.00 79.81 245 LEU A C 1
ATOM 1851 O O . LEU A 1 245 ? 4.389 14.030 -8.497 1.00 79.81 245 LEU A O 1
ATOM 1855 N N . THR A 1 246 ? 6.461 14.466 -9.243 1.00 82.81 246 THR A N 1
ATOM 1856 C CA . THR A 1 246 ? 6.128 14.499 -10.666 1.00 82.81 246 THR A CA 1
ATOM 1857 C C . THR A 1 246 ? 6.891 13.407 -11.384 1.00 82.81 246 THR A C 1
ATOM 1859 O O . THR A 1 246 ? 8.026 13.103 -11.025 1.00 82.81 246 THR A O 1
ATOM 1862 N N . SER A 1 247 ? 6.274 12.829 -12.407 1.00 87.50 247 SER A N 1
ATOM 1863 C CA . SER A 1 247 ? 6.954 11.827 -13.217 1.00 87.50 247 SER A CA 1
ATOM 1864 C C . SER A 1 247 ? 8.117 12.447 -14.001 1.00 87.50 247 SER A C 1
ATOM 1866 O O . SER A 1 247 ? 7.982 13.549 -14.536 1.00 87.50 247 SER A O 1
ATOM 1868 N N . GLU A 1 248 ? 9.253 11.754 -14.069 1.00 87.50 248 GLU A N 1
ATOM 1869 C CA . GLU A 1 248 ? 10.482 12.275 -14.672 1.00 87.50 248 GLU A CA 1
ATOM 1870 C C . GLU A 1 248 ? 11.411 11.173 -15.193 1.00 87.50 248 GLU A C 1
ATOM 1872 O O . GLU A 1 248 ? 11.407 10.035 -14.721 1.00 87.50 248 GLU A O 1
ATOM 1877 N N . THR A 1 249 ? 12.240 11.519 -16.178 1.00 87.50 249 THR A N 1
ATOM 1878 C CA . THR A 1 249 ? 13.372 10.681 -16.592 1.00 87.50 249 THR A CA 1
ATOM 1879 C C . THR A 1 249 ? 14.451 10.712 -15.525 1.00 87.50 249 THR A C 1
ATOM 1881 O O . THR A 1 249 ? 14.771 11.788 -15.020 1.00 87.50 249 THR A O 1
ATOM 1884 N N . GLY A 1 250 ? 15.089 9.583 -15.252 1.00 86.50 250 GLY A N 1
ATOM 1885 C CA . GLY A 1 250 ? 16.193 9.575 -14.309 1.00 86.50 250 GLY A CA 1
ATOM 1886 C C . GLY A 1 250 ? 16.850 8.219 -14.177 1.00 86.50 250 GLY A C 1
ATOM 1887 O O . GLY A 1 250 ? 16.583 7.286 -14.933 1.00 86.50 250 GLY A O 1
ATOM 1888 N N . SER A 1 251 ? 17.703 8.122 -13.172 1.00 90.38 251 SER A N 1
ATOM 1889 C CA . SER A 1 251 ? 18.432 6.902 -12.877 1.00 90.38 251 SER A CA 1
ATOM 1890 C C . SER A 1 251 ? 18.449 6.673 -11.374 1.00 90.38 251 SER A C 1
ATOM 1892 O O . SER A 1 251 ? 18.440 7.625 -10.592 1.00 90.38 251 SER A O 1
ATOM 1894 N N . PHE A 1 252 ? 18.498 5.410 -10.970 1.00 91.19 252 PHE A N 1
ATOM 1895 C CA . PHE A 1 252 ? 18.674 5.020 -9.577 1.00 91.19 252 PHE A CA 1
ATOM 1896 C C . PHE A 1 252 ? 19.935 4.190 -9.420 1.00 91.19 252 PHE A C 1
ATOM 1898 O O . PHE A 1 252 ? 20.257 3.364 -10.272 1.00 91.19 252 PHE A O 1
ATOM 1905 N N . TYR A 1 253 ? 20.600 4.335 -8.278 1.00 92.06 253 TYR A N 1
ATOM 1906 C CA . TYR A 1 253 ? 21.587 3.341 -7.880 1.00 92.06 253 TYR A CA 1
ATOM 1907 C C . TYR A 1 253 ? 20.883 2.011 -7.592 1.00 92.06 253 TYR A C 1
ATOM 1909 O O . TYR A 1 253 ? 19.860 1.983 -6.899 1.00 92.06 253 TYR A O 1
ATOM 1917 N N . MET A 1 254 ? 21.462 0.895 -8.037 1.00 93.56 254 MET A N 1
ATOM 1918 C CA . MET A 1 254 ? 20.956 -0.457 -7.767 1.00 93.56 254 MET A CA 1
ATOM 1919 C C . MET A 1 254 ? 20.655 -0.662 -6.282 1.00 93.56 254 MET A C 1
ATOM 1921 O O . MET A 1 254 ? 19.563 -1.076 -5.899 1.00 93.56 254 MET A O 1
ATOM 1925 N N . LYS A 1 255 ? 21.591 -0.258 -5.420 1.00 89.25 255 LYS A N 1
ATOM 1926 C CA . LYS A 1 255 ? 21.456 -0.357 -3.963 1.00 89.25 255 LYS A CA 1
ATOM 1927 C C . LYS A 1 255 ? 20.256 0.420 -3.406 1.00 89.25 255 LYS A C 1
ATOM 1929 O O . LYS A 1 255 ? 19.706 0.058 -2.364 1.00 89.25 255 LYS A O 1
ATOM 1934 N N . GLU A 1 256 ? 19.850 1.511 -4.052 1.00 88.19 256 GLU A N 1
ATOM 1935 C CA . GLU A 1 256 ? 18.650 2.248 -3.653 1.00 88.19 256 GLU A CA 1
ATOM 1936 C C . GLU A 1 256 ? 17.380 1.511 -4.056 1.00 88.19 256 GLU A C 1
ATOM 1938 O O . GLU A 1 256 ? 16.472 1.404 -3.228 1.00 88.19 256 GLU A O 1
ATOM 1943 N N . LEU A 1 257 ? 17.346 0.933 -5.260 1.00 89.00 257 LEU A N 1
ATOM 1944 C CA . LEU A 1 257 ? 16.252 0.063 -5.689 1.00 89.00 257 LEU A CA 1
ATOM 1945 C C . LEU A 1 257 ? 16.134 -1.158 -4.770 1.00 89.00 257 LEU A C 1
ATOM 1947 O O . LEU A 1 257 ? 15.039 -1.457 -4.301 1.00 89.00 257 LEU A O 1
ATOM 1951 N N . GLU A 1 258 ? 17.232 -1.813 -4.402 1.00 88.50 258 GLU A N 1
ATOM 1952 C CA . GLU A 1 258 ? 17.216 -2.923 -3.435 1.00 88.50 258 GLU A CA 1
ATOM 1953 C C . GLU A 1 258 ? 16.649 -2.517 -2.072 1.00 88.50 258 GLU A C 1
ATOM 1955 O O . GLU A 1 258 ? 15.922 -3.282 -1.436 1.00 88.50 258 GLU A O 1
ATOM 1960 N N . ARG A 1 259 ? 16.964 -1.300 -1.617 1.00 84.00 259 ARG A N 1
ATOM 1961 C CA . ARG A 1 259 ? 16.560 -0.799 -0.300 1.00 84.00 259 ARG A CA 1
ATOM 1962 C C . ARG A 1 259 ? 15.120 -0.293 -0.249 1.00 84.00 259 ARG A C 1
ATOM 1964 O O . ARG A 1 259 ? 14.522 -0.328 0.827 1.00 84.00 259 ARG A O 1
ATOM 1971 N N . LYS A 1 260 ? 14.592 0.237 -1.354 1.00 83.31 260 LYS A N 1
ATOM 1972 C CA . LYS A 1 260 ? 13.328 0.999 -1.386 1.00 83.31 260 LYS A CA 1
ATOM 1973 C C . LYS A 1 260 ? 12.246 0.401 -2.280 1.00 83.31 260 LYS A C 1
ATOM 1975 O O . LYS A 1 260 ? 11.129 0.916 -2.307 1.00 83.31 260 LYS A O 1
ATOM 1980 N N . SER A 1 261 ? 12.557 -0.649 -3.031 1.00 87.69 261 SER A N 1
ATOM 1981 C CA . SER A 1 261 ? 11.668 -1.134 -4.084 1.00 87.69 261 SER A CA 1
ATOM 1982 C C . SER A 1 261 ? 11.359 -2.621 -3.995 1.00 87.69 261 SER A C 1
ATOM 1984 O O . SER A 1 261 ? 11.956 -3.380 -3.225 1.00 87.69 261 SER A O 1
ATOM 1986 N N . GLY A 1 262 ? 10.415 -3.035 -4.832 1.00 89.56 262 GLY A N 1
ATOM 1987 C CA . GLY A 1 262 ? 10.296 -4.410 -5.282 1.00 89.56 262 GLY A CA 1
ATOM 1988 C C . GLY A 1 262 ? 10.130 -4.469 -6.791 1.00 89.56 262 GLY A C 1
ATOM 1989 O O . GLY A 1 262 ? 9.362 -3.691 -7.356 1.00 89.56 262 GLY A O 1
ATOM 1990 N N . ARG A 1 263 ? 10.823 -5.405 -7.444 1.00 92.81 263 ARG A N 1
ATOM 1991 C CA . ARG A 1 263 ? 10.647 -5.649 -8.880 1.00 92.81 263 ARG A CA 1
ATOM 1992 C C . ARG A 1 263 ? 9.255 -6.222 -9.119 1.00 92.81 263 ARG A C 1
ATOM 1994 O O . ARG A 1 263 ? 8.823 -7.108 -8.381 1.00 92.81 263 ARG A O 1
ATOM 2001 N N . LEU A 1 264 ? 8.553 -5.728 -10.132 1.00 92.81 264 LEU A N 1
ATOM 2002 C CA . LEU A 1 264 ? 7.253 -6.257 -10.534 1.00 92.81 264 LEU A CA 1
ATOM 2003 C C . LEU A 1 264 ? 7.462 -7.673 -11.078 1.00 92.81 264 LEU A C 1
ATOM 2005 O O . LEU A 1 264 ? 8.148 -7.855 -12.082 1.00 92.81 264 LEU A O 1
ATOM 2009 N N . ARG A 1 265 ? 6.879 -8.673 -10.409 1.00 89.38 265 ARG A N 1
ATOM 2010 C CA . ARG A 1 265 ? 7.070 -10.094 -10.741 1.00 89.38 265 ARG A CA 1
ATOM 2011 C C . ARG A 1 265 ? 6.561 -10.427 -12.140 1.00 89.38 265 ARG A C 1
ATOM 2013 O O . ARG A 1 265 ? 7.217 -11.143 -12.884 1.00 89.38 265 ARG A O 1
ATOM 2020 N N . ASP A 1 266 ? 5.383 -9.902 -12.458 1.00 87.56 266 ASP A N 1
ATOM 2021 C CA . ASP A 1 266 ? 4.608 -10.283 -13.638 1.00 87.56 266 ASP A CA 1
ATOM 2022 C C . ASP A 1 266 ? 4.747 -9.248 -14.774 1.00 87.56 266 ASP A C 1
ATOM 2024 O O . ASP A 1 266 ? 3.931 -9.216 -15.693 1.00 87.56 266 ASP A O 1
ATOM 2028 N N . PHE A 1 267 ? 5.757 -8.371 -14.705 1.00 90.81 267 PHE A N 1
ATOM 2029 C CA . PHE A 1 267 ? 6.049 -7.415 -15.771 1.00 90.81 267 PHE A CA 1
ATOM 2030 C C . PHE A 1 267 ? 6.707 -8.135 -16.952 1.00 90.81 267 PHE A C 1
ATOM 2032 O O . PHE A 1 267 ? 7.737 -8.789 -16.787 1.00 90.81 267 PHE A O 1
ATOM 2039 N N . ALA A 1 268 ? 6.125 -8.005 -18.143 1.00 89.75 268 ALA A N 1
ATOM 2040 C CA . ALA A 1 268 ? 6.686 -8.567 -19.363 1.00 89.75 268 ALA A CA 1
ATOM 2041 C C . ALA A 1 268 ? 7.724 -7.594 -19.955 1.00 89.75 268 ALA A C 1
ATOM 2043 O O . ALA A 1 268 ? 7.359 -6.478 -20.324 1.00 89.75 268 ALA A O 1
ATOM 2044 N N . PRO A 1 269 ? 9.007 -7.979 -20.084 1.00 88.69 269 PRO A N 1
ATOM 2045 C CA . PRO A 1 269 ? 10.003 -7.122 -20.718 1.00 88.69 269 PRO A CA 1
ATOM 2046 C C . PRO A 1 269 ? 9.556 -6.690 -22.118 1.00 88.69 269 PRO A C 1
ATOM 2048 O O . PRO A 1 269 ? 8.990 -7.482 -22.875 1.00 88.69 269 PRO A O 1
ATOM 2051 N N . ASN A 1 270 ? 9.815 -5.430 -22.456 1.00 87.56 270 ASN A N 1
ATOM 2052 C CA . ASN A 1 270 ? 9.449 -4.778 -23.713 1.00 87.56 270 ASN A CA 1
ATOM 2053 C C . ASN A 1 270 ? 7.933 -4.665 -23.968 1.00 87.56 270 ASN A C 1
ATOM 2055 O O . ASN A 1 270 ? 7.527 -4.314 -25.075 1.00 87.56 270 ASN A O 1
ATOM 2059 N N . SER A 1 271 ? 7.077 -4.920 -22.967 1.00 87.94 271 SER A N 1
ATOM 2060 C CA . SER A 1 271 ? 5.626 -4.708 -23.098 1.00 87.94 271 SER A CA 1
ATOM 2061 C C . SER A 1 271 ? 5.228 -3.233 -23.106 1.00 87.94 271 SER A C 1
ATOM 2063 O O . SER A 1 271 ? 4.108 -2.902 -23.492 1.00 87.94 271 SER A O 1
ATOM 2065 N N . LEU A 1 272 ? 6.130 -2.355 -22.666 1.00 89.94 272 LEU A N 1
ATOM 2066 C CA . LEU A 1 272 ? 5.988 -0.908 -22.717 1.00 89.94 272 LEU A CA 1
ATOM 2067 C C . LEU A 1 272 ? 7.215 -0.295 -23.375 1.00 89.94 272 LEU A C 1
ATOM 2069 O O . LEU A 1 272 ? 8.354 -0.692 -23.120 1.00 89.94 272 LEU A O 1
ATOM 2073 N N . THR A 1 273 ? 6.956 0.724 -24.176 1.00 89.94 273 THR A N 1
ATOM 2074 C CA . THR A 1 273 ? 7.966 1.678 -24.623 1.00 89.94 273 THR A CA 1
ATOM 2075 C C . THR A 1 273 ? 8.132 2.791 -23.596 1.00 89.94 273 THR A C 1
ATOM 2077 O O . THR A 1 273 ? 7.219 3.088 -22.818 1.00 89.94 273 THR A O 1
ATOM 2080 N N . PHE A 1 274 ? 9.268 3.474 -23.653 1.00 84.88 274 PHE A N 1
ATOM 2081 C CA . PHE A 1 274 ? 9.549 4.652 -22.840 1.00 84.88 274 PHE A CA 1
ATOM 2082 C C . PHE A 1 274 ? 8.467 5.740 -22.979 1.00 84.88 274 PHE A C 1
ATOM 2084 O O . PHE A 1 274 ? 7.989 6.310 -21.995 1.00 84.88 274 PHE A O 1
ATOM 2091 N N . ASN A 1 275 ? 7.991 5.977 -24.205 1.00 86.12 275 ASN A N 1
ATOM 2092 C CA . ASN A 1 275 ? 6.919 6.939 -24.461 1.00 86.12 275 ASN A CA 1
ATOM 2093 C C . ASN A 1 275 ? 5.583 6.505 -23.832 1.00 86.12 275 ASN A C 1
ATOM 2095 O O . ASN A 1 275 ? 4.840 7.329 -23.309 1.00 86.12 275 ASN A O 1
ATOM 2099 N N . GLN A 1 276 ? 5.268 5.207 -23.845 1.00 88.94 276 GLN A N 1
ATOM 2100 C CA . GLN A 1 276 ? 4.055 4.700 -23.199 1.00 88.94 276 GLN A CA 1
ATOM 2101 C C . GLN A 1 276 ? 4.122 4.818 -21.677 1.00 88.94 276 GLN A C 1
ATOM 2103 O O . GLN A 1 276 ? 3.100 5.131 -21.068 1.00 88.94 276 GLN A O 1
ATOM 2108 N N . SER A 1 277 ? 5.297 4.630 -21.064 1.00 84.75 277 SER A N 1
ATOM 2109 C CA . SER A 1 277 ? 5.444 4.865 -19.625 1.00 84.75 277 SER A CA 1
ATOM 2110 C C . SER A 1 277 ? 5.182 6.328 -19.248 1.00 84.75 277 SER A C 1
ATOM 2112 O O . SER A 1 277 ? 4.593 6.585 -18.200 1.00 84.75 277 SER A O 1
ATOM 2114 N N . TRP A 1 278 ? 5.484 7.282 -20.140 1.00 84.00 278 TRP A N 1
ATOM 2115 C CA . TRP A 1 278 ? 5.181 8.707 -19.939 1.00 84.00 278 TRP A CA 1
ATOM 2116 C C . TRP A 1 278 ? 3.682 9.021 -19.862 1.00 84.00 278 TRP A C 1
ATOM 2118 O O . TRP A 1 278 ? 3.260 10.008 -19.262 1.00 84.00 278 TRP A O 1
ATOM 2128 N N . HIS A 1 279 ? 2.868 8.173 -20.483 1.00 87.38 279 HIS A N 1
ATOM 2129 C CA . HIS A 1 279 ? 1.433 8.372 -20.651 1.00 87.38 279 HIS A CA 1
ATOM 2130 C C . HIS A 1 279 ? 0.608 7.345 -19.879 1.00 87.38 279 HIS A C 1
ATOM 2132 O O . HIS A 1 279 ? -0.513 7.011 -20.274 1.00 87.38 279 HIS A O 1
ATOM 2138 N N . LEU A 1 280 ? 1.158 6.833 -18.778 1.00 89.19 280 LEU A N 1
ATOM 2139 C CA . LEU A 1 280 ? 0.365 6.051 -17.846 1.00 89.19 280 LEU A CA 1
ATOM 2140 C C . LEU A 1 280 ? -0.747 6.918 -17.229 1.00 89.19 280 LEU A C 1
ATOM 2142 O O . LEU A 1 280 ? -0.534 8.109 -16.988 1.00 89.19 280 LEU A O 1
ATOM 2146 N N . PRO A 1 281 ? -1.926 6.329 -16.960 1.00 90.56 281 PRO A N 1
ATOM 2147 C CA . PRO A 1 281 ? -3.029 6.999 -16.300 1.00 90.56 281 PRO A CA 1
ATOM 2148 C C . PRO A 1 281 ? -2.573 7.631 -14.996 1.00 90.56 281 PRO A C 1
ATOM 2150 O O . PRO A 1 281 ? -1.780 7.042 -14.262 1.00 90.56 281 PRO A O 1
ATOM 2153 N N . SER A 1 282 ? -3.108 8.807 -14.689 1.00 86.12 282 SER A N 1
ATOM 2154 C CA . SER A 1 282 ? -2.790 9.467 -13.430 1.00 86.12 282 SER A CA 1
ATOM 2155 C C . SER A 1 282 ? -3.512 8.860 -12.225 1.00 86.12 282 SER A C 1
ATOM 2157 O O . SER A 1 282 ? -3.044 8.997 -11.093 1.00 86.12 282 SER A O 1
ATOM 2159 N N . ASP A 1 283 ? -4.605 8.125 -12.469 1.00 90.12 283 ASP A N 1
ATOM 2160 C CA . ASP A 1 283 ? -5.209 7.234 -11.483 1.00 90.12 283 ASP A CA 1
ATOM 2161 C C . ASP A 1 283 ? -4.270 6.062 -11.185 1.00 90.12 283 ASP A C 1
ATOM 2163 O O . ASP A 1 283 ? -3.882 5.299 -12.073 1.00 90.12 283 ASP A O 1
ATOM 2167 N N . ARG A 1 284 ? -3.945 5.893 -9.905 1.00 89.94 284 ARG A N 1
ATOM 2168 C CA . ARG A 1 284 ? -2.983 4.904 -9.420 1.00 89.94 284 ARG A CA 1
ATOM 2169 C C . ARG A 1 284 ? -3.343 3.472 -9.817 1.00 89.94 284 ARG A C 1
ATOM 2171 O O . ARG A 1 284 ? -2.486 2.716 -10.272 1.00 89.94 284 ARG A O 1
ATOM 2178 N N . ALA A 1 285 ? -4.608 3.095 -9.644 1.00 89.69 285 ALA A N 1
ATOM 2179 C CA . ALA A 1 285 ? -5.080 1.752 -9.954 1.00 89.69 285 ALA A CA 1
ATOM 2180 C C . ALA A 1 285 ? -5.022 1.470 -11.461 1.00 89.69 285 ALA A C 1
ATOM 2182 O O . ALA A 1 285 ? -4.581 0.398 -11.875 1.00 89.69 285 ALA A O 1
ATOM 2183 N N . ALA A 1 286 ? -5.446 2.425 -12.288 1.00 89.56 286 ALA A N 1
ATOM 2184 C CA . ALA A 1 286 ? -5.358 2.332 -13.739 1.00 89.56 286 ALA A CA 1
ATOM 2185 C C . ALA A 1 286 ? -3.900 2.305 -14.225 1.00 89.56 286 ALA A C 1
ATOM 2187 O O . ALA A 1 286 ? -3.574 1.495 -15.090 1.00 89.56 286 ALA A O 1
ATOM 2188 N N . GLY A 1 287 ? -3.016 3.106 -13.619 1.00 90.88 287 GLY A N 1
ATOM 2189 C CA . GLY A 1 287 ? -1.578 3.103 -13.885 1.00 90.88 287 GLY A CA 1
ATOM 2190 C C . GLY A 1 287 ? -0.947 1.728 -13.679 1.00 90.88 287 GLY A C 1
ATOM 2191 O O . GLY A 1 287 ? -0.252 1.229 -14.562 1.00 90.88 287 GLY A O 1
ATOM 2192 N N . TYR A 1 288 ? -1.259 1.059 -12.563 1.00 92.06 288 TYR A N 1
ATOM 2193 C CA . TYR A 1 288 ? -0.795 -0.308 -12.305 1.00 92.06 288 TYR A CA 1
ATOM 2194 C C . TYR A 1 288 ? -1.301 -1.328 -13.321 1.00 92.06 288 TYR A C 1
ATOM 2196 O O . TYR A 1 288 ? -0.532 -2.186 -13.756 1.00 92.06 288 TYR A O 1
ATOM 2204 N N . ARG A 1 289 ? -2.583 -1.256 -13.700 1.00 88.94 289 ARG A N 1
ATOM 2205 C CA . ARG A 1 289 ? -3.156 -2.178 -14.690 1.00 88.94 289 ARG A CA 1
ATOM 2206 C C . ARG A 1 289 ? -2.470 -2.008 -16.040 1.00 88.94 289 ARG A C 1
ATOM 2208 O O . ARG A 1 289 ? -1.917 -2.978 -16.554 1.00 88.94 289 ARG A O 1
ATOM 2215 N N . GLN A 1 290 ? -2.379 -0.771 -16.526 1.00 88.38 290 GLN A N 1
ATOM 2216 C CA . GLN A 1 290 ? -1.735 -0.481 -17.803 1.00 88.38 290 GLN A CA 1
ATOM 2217 C C . GLN A 1 290 ? -0.252 -0.868 -17.796 1.00 88.38 290 GLN A C 1
ATOM 2219 O O . GLN A 1 290 ? 0.236 -1.413 -18.785 1.00 88.38 290 GLN A O 1
ATOM 2224 N N . ALA A 1 291 ? 0.455 -0.664 -16.678 1.00 86.75 291 ALA A N 1
ATOM 2225 C CA . ALA A 1 291 ? 1.853 -1.067 -16.555 1.00 86.75 291 ALA A CA 1
ATOM 2226 C C . ALA A 1 291 ? 2.066 -2.585 -16.687 1.00 86.75 291 ALA A C 1
ATOM 2228 O O . ALA A 1 291 ? 3.110 -3.029 -17.157 1.00 86.75 291 ALA A O 1
ATOM 2229 N N . LEU A 1 292 ? 1.067 -3.382 -16.306 1.00 86.31 292 LEU A N 1
ATOM 2230 C CA . LEU A 1 292 ? 1.058 -4.837 -16.457 1.00 86.31 292 LEU A CA 1
ATOM 2231 C C . LEU A 1 292 ? 0.394 -5.306 -17.766 1.00 86.31 292 LEU A C 1
ATOM 2233 O O . LEU A 1 292 ? 0.165 -6.504 -17.928 1.00 86.31 292 LEU A O 1
ATOM 2237 N N . GLY A 1 293 ? 0.058 -4.390 -18.684 1.00 78.31 293 GLY A N 1
ATOM 2238 C CA . GLY A 1 293 ? -0.626 -4.706 -19.943 1.00 78.31 293 GLY A CA 1
ATOM 2239 C C . GLY A 1 293 ? -2.085 -5.146 -19.771 1.00 78.31 293 GLY A C 1
ATOM 2240 O O . GLY A 1 293 ? -2.576 -5.939 -20.575 1.00 78.31 293 GLY A O 1
ATOM 2241 N N . LYS A 1 294 ? -2.753 -4.674 -18.712 1.00 63.44 294 LYS A N 1
ATOM 2242 C CA . LYS A 1 294 ? -4.137 -5.009 -18.343 1.00 63.44 294 LYS A CA 1
ATOM 2243 C C . LYS A 1 294 ? -5.085 -3.826 -18.492 1.00 63.44 294 LYS A C 1
ATOM 2245 O O . LYS A 1 294 ? -4.648 -2.679 -18.247 1.00 63.44 294 LYS A O 1
#